Protein AF-A0AAP9KTW9-F1 (afdb_monomer_lite)

InterPro domains:
  IPR002941 DNA methylase N-4/N-6 [PF01555] (77-171)
  IPR029063 S-adenosyl-L-methionine-dependent methyltransferase superfamily [G3DSA:3.40.50.150] (35-175)
  IPR029063 S-adenosyl-L-methionine-dependent methyltransferase superfamily [SSF53335] (62-187)
  IPR041405 Type III R-M EcoP15I, C-terminal [PF18273] (252-345)

Radius of gyration: 34.05 Å; chains: 1; bounding box: 68×55×109 Å

Foldseek 3Di:
DDPPDPQQKKWWQCPADDPPQWTDIDSDDDPNTDTDGQDADPNHGDGDPDDPVVVVVQPQWTWHQDPVRDIDIDGNDPDPDDDDDPDDDDPQQDQVQQQVVLCVLLVNFSQDDGGGRLSNLLVCCVVPHDLAEEAEDQDCQQVSNLLSNLLNCLVPVGAYHYDYHDDQQADDCVGSNVVSPRGGRVVNNVSSLVSSLVVSCVVRVGPYDSDDDDDDDDDQDPVLVVVVVPDDPPDPDPDFNQQSCDDPVDGSVCSVCQVVCCVVVVRNPFDWDFDDFPDDTWTDDDQEIEAEAADDDVSRLVRVLVCQLVVVHRHAEYEYAVVRDDPVVVVSNVVSQVVRPDPDHYYYHYDD

Structure (mmCIF, N/CA/C/O backbone):
data_AF-A0AAP9KTW9-F1
#
_entry.id   AF-A0AAP9KTW9-F1
#
loop_
_atom_site.group_PDB
_atom_site.id
_atom_site.type_symbol
_atom_site.label_atom_id
_atom_site.label_alt_id
_atom_site.label_comp_id
_atom_site.label_asym_id
_atom_site.label_entity_id
_atom_site.label_seq_id
_atom_site.pdbx_PDB_ins_code
_atom_site.Cartn_x
_atom_site.Cartn_y
_atom_site.Cartn_z
_atom_site.occupancy
_atom_site.B_iso_or_equiv
_atom_site.auth_seq_id
_atom_site.auth_comp_id
_atom_site.auth_asym_id
_atom_site.auth_atom_id
_atom_site.pdbx_PDB_model_num
ATOM 1 N N . MET A 1 1 ? 22.059 -39.612 -59.909 1.00 33.72 1 MET A N 1
ATOM 2 C CA . MET A 1 1 ? 22.151 -38.199 -59.479 1.00 33.72 1 MET A CA 1
ATOM 3 C C . MET A 1 1 ? 20.747 -37.739 -59.108 1.00 33.72 1 MET A C 1
ATOM 5 O O . MET A 1 1 ? 19.970 -37.405 -59.988 1.00 33.72 1 MET A O 1
ATOM 9 N N . LEU A 1 2 ? 20.374 -37.845 -57.831 1.00 29.47 2 LEU A N 1
ATOM 10 C CA . LEU A 1 2 ? 19.074 -37.390 -57.326 1.00 29.47 2 LEU A CA 1
ATOM 11 C C . LEU A 1 2 ? 19.140 -35.870 -57.129 1.00 29.47 2 LEU A C 1
ATOM 13 O O . LEU A 1 2 ? 19.720 -35.403 -56.151 1.00 29.47 2 LEU A O 1
ATOM 17 N N . SER A 1 3 ? 18.594 -35.090 -58.066 1.00 29.50 3 SER A N 1
ATOM 18 C CA . SER A 1 3 ? 18.469 -33.636 -57.915 1.00 29.50 3 SER A CA 1
ATOM 19 C C . SER A 1 3 ? 17.294 -33.307 -56.988 1.00 29.50 3 SER A C 1
ATOM 21 O O . SER A 1 3 ? 16.210 -32.927 -57.426 1.00 29.50 3 SER A O 1
ATOM 23 N N . ILE A 1 4 ? 17.495 -33.472 -55.683 1.00 40.72 4 ILE A N 1
ATOM 24 C CA . ILE A 1 4 ? 16.588 -32.912 -54.681 1.00 40.72 4 ILE A CA 1
ATOM 25 C C . ILE A 1 4 ? 16.932 -31.433 -54.544 1.00 40.72 4 ILE A C 1
ATOM 27 O O . ILE A 1 4 ? 17.956 -31.083 -53.967 1.00 40.72 4 ILE A O 1
ATOM 31 N N . LYS A 1 5 ? 16.068 -30.578 -55.089 1.00 38.75 5 LYS A N 1
ATOM 32 C CA . LYS A 1 5 ? 15.792 -29.219 -54.606 1.00 38.75 5 LYS A CA 1
ATOM 33 C C . LYS A 1 5 ? 14.486 -28.779 -55.259 1.00 38.75 5 LYS A C 1
ATOM 35 O O . LYS A 1 5 ? 14.484 -28.059 -56.252 1.00 38.75 5 LYS A O 1
ATOM 40 N N . ILE A 1 6 ? 13.363 -29.244 -54.713 1.00 45.47 6 ILE A N 1
ATOM 41 C CA . ILE A 1 6 ? 12.086 -28.568 -54.941 1.00 45.47 6 ILE A CA 1
ATOM 42 C C . ILE A 1 6 ? 12.225 -27.230 -54.210 1.00 45.47 6 ILE A C 1
ATOM 44 O O . ILE A 1 6 ? 12.010 -27.131 -53.006 1.00 45.47 6 ILE A O 1
ATOM 48 N N . ILE A 1 7 ? 12.737 -26.221 -54.912 1.00 55.22 7 ILE A N 1
ATOM 49 C CA . ILE A 1 7 ? 12.659 -24.845 -54.444 1.00 55.22 7 ILE A CA 1
ATOM 50 C C . ILE A 1 7 ? 11.209 -24.456 -54.685 1.00 55.22 7 ILE A C 1
ATOM 52 O O . ILE A 1 7 ? 10.796 -24.224 -55.819 1.00 55.22 7 ILE A O 1
ATOM 56 N N . ASP A 1 8 ? 10.418 -24.468 -53.621 1.00 70.00 8 ASP A N 1
ATOM 57 C CA . ASP A 1 8 ? 9.041 -24.009 -53.678 1.00 70.00 8 ASP A CA 1
ATOM 58 C C . ASP A 1 8 ? 9.035 -22.504 -53.951 1.00 70.00 8 ASP A C 1
ATOM 60 O O . ASP A 1 8 ? 9.255 -21.697 -53.057 1.00 70.00 8 ASP A O 1
ATOM 64 N N . LEU A 1 9 ? 8.853 -22.120 -55.212 1.00 79.12 9 LEU A N 1
ATOM 65 C CA . LEU A 1 9 ? 8.766 -20.720 -55.610 1.00 79.12 9 LEU A CA 1
ATOM 66 C C . LEU A 1 9 ? 7.526 -20.065 -55.005 1.00 79.12 9 LEU A C 1
ATOM 68 O O . LEU A 1 9 ? 6.441 -20.650 -54.990 1.00 79.12 9 LEU A O 1
ATOM 72 N N . ILE A 1 10 ? 7.706 -18.832 -54.534 1.00 85.56 10 ILE A N 1
ATOM 73 C CA . ILE A 1 10 ? 6.609 -17.960 -54.124 1.00 85.56 10 ILE A CA 1
ATOM 74 C C . ILE A 1 10 ? 6.492 -16.863 -55.174 1.00 85.56 10 ILE A C 1
ATOM 76 O O . ILE A 1 10 ? 7.482 -16.247 -55.557 1.00 85.56 10 ILE A O 1
ATOM 80 N N . TYR A 1 11 ? 5.279 -16.622 -55.641 1.00 87.62 11 TYR A N 1
ATOM 81 C CA . TYR A 1 11 ? 4.970 -15.685 -56.709 1.00 87.62 11 TYR A CA 1
ATOM 82 C C . TYR A 1 11 ? 4.337 -14.429 -56.123 1.00 87.62 11 TYR A C 1
ATOM 84 O O . TYR A 1 11 ? 3.444 -14.517 -55.281 1.00 87.62 11 TYR A O 1
ATOM 92 N N . ILE A 1 12 ? 4.779 -13.256 -56.562 1.00 88.75 12 ILE A N 1
ATOM 93 C CA . ILE A 1 12 ? 4.281 -11.966 -56.070 1.00 88.75 12 ILE A CA 1
ATOM 94 C C . ILE A 1 12 ? 3.603 -11.226 -57.210 1.00 88.75 12 ILE A C 1
ATOM 96 O O . ILE A 1 12 ? 4.131 -11.184 -58.320 1.00 88.75 12 ILE A O 1
ATOM 100 N N . ASN A 1 13 ? 2.453 -10.611 -56.927 1.00 83.81 13 ASN A N 1
ATOM 101 C CA . ASN A 1 13 ? 1.870 -9.627 -57.831 1.00 83.81 13 ASN A CA 1
ATOM 102 C C . ASN A 1 13 ? 2.299 -8.225 -57.363 1.00 83.81 13 ASN A C 1
ATOM 104 O O . ASN A 1 13 ? 1.770 -7.751 -56.354 1.00 83.81 13 ASN A O 1
ATOM 108 N N . PRO A 1 14 ? 3.231 -7.547 -58.060 1.00 77.00 14 PRO A N 1
ATOM 109 C CA . PRO A 1 14 ? 3.723 -6.231 -57.651 1.00 77.00 14 PRO A CA 1
ATOM 110 C C . PRO A 1 14 ? 2.654 -5.130 -57.709 1.00 77.00 14 PRO A C 1
ATOM 112 O O . PRO A 1 14 ? 2.874 -4.064 -57.150 1.00 77.00 14 PRO A O 1
ATOM 115 N N . GLN A 1 15 ? 1.517 -5.379 -58.368 1.00 78.19 15 GLN A N 1
ATOM 116 C CA . GLN A 1 15 ? 0.383 -4.456 -58.463 1.00 78.19 15 GLN A CA 1
ATOM 117 C C . GLN A 1 15 ? -0.723 -4.758 -57.437 1.00 78.19 15 GLN A C 1
ATOM 119 O O . GLN A 1 15 ? -1.697 -4.018 -57.349 1.00 78.19 15 GLN A O 1
ATOM 124 N N . SER A 1 16 ? -0.604 -5.844 -56.664 1.00 79.00 16 SER A N 1
ATOM 125 C CA . SER A 1 16 ? -1.600 -6.247 -55.665 1.00 79.00 16 SER A CA 1
ATOM 126 C C . SER A 1 16 ? -1.159 -5.838 -54.262 1.00 79.00 16 SER A C 1
ATOM 128 O O . SER A 1 16 ? -0.746 -6.690 -53.465 1.00 79.00 16 SER A O 1
ATOM 130 N N . GLU A 1 17 ? -1.269 -4.549 -53.956 1.00 80.75 17 GLU A N 1
ATOM 131 C CA . GLU A 1 17 ? -1.035 -4.034 -52.606 1.00 80.75 17 GLU A CA 1
ATOM 132 C C . GLU A 1 17 ? -2.145 -4.442 -51.627 1.00 80.75 17 GLU A C 1
ATOM 134 O O . GLU A 1 17 ? -3.332 -4.499 -51.944 1.00 80.75 17 GLU A O 1
ATOM 139 N N . LEU A 1 18 ? -1.704 -4.784 -50.424 1.00 79.00 18 LEU A N 1
ATOM 140 C CA . LEU A 1 18 ? -2.466 -4.992 -49.204 1.00 79.00 18 LEU A CA 1
ATOM 141 C C . LEU A 1 18 ? -2.123 -3.840 -48.241 1.00 79.00 18 LEU A C 1
ATOM 143 O O . LEU A 1 18 ? -1.238 -3.026 -48.516 1.00 79.00 18 LEU A O 1
ATOM 147 N N . ASP A 1 19 ? -2.754 -3.816 -47.068 1.00 75.62 19 ASP A N 1
ATOM 148 C CA . ASP A 1 19 ? -2.473 -2.817 -46.031 1.00 75.62 19 ASP A CA 1
ATOM 149 C C . ASP A 1 19 ? -0.974 -2.728 -45.671 1.00 75.62 19 ASP A C 1
ATOM 151 O O . ASP A 1 19 ? -0.250 -3.731 -45.656 1.00 75.62 19 ASP A O 1
ATOM 155 N N . ASN A 1 20 ? -0.521 -1.519 -45.318 1.00 75.56 20 ASN A N 1
ATOM 156 C CA . ASN A 1 20 ? 0.838 -1.214 -44.846 1.00 75.56 20 ASN A CA 1
ATOM 157 C C . ASN A 1 20 ? 1.972 -1.532 -45.847 1.00 75.56 20 ASN A C 1
ATOM 159 O O . ASN A 1 20 ? 3.088 -1.869 -45.439 1.00 75.56 20 ASN A O 1
ATOM 163 N N . GLY A 1 21 ? 1.705 -1.427 -47.155 1.00 80.56 21 GLY A N 1
ATOM 164 C CA . GLY A 1 21 ? 2.712 -1.630 -48.209 1.00 80.56 21 GLY A CA 1
ATOM 165 C C . GLY A 1 21 ? 3.141 -3.093 -48.380 1.00 80.56 21 GLY A C 1
ATOM 166 O O . GLY A 1 21 ? 4.252 -3.378 -48.837 1.00 80.56 21 GLY A O 1
ATOM 167 N N . LEU A 1 22 ? 2.285 -4.027 -47.958 1.00 86.56 22 LEU A N 1
ATOM 168 C CA . LEU A 1 22 ? 2.461 -5.460 -48.179 1.00 86.56 22 LEU A CA 1
ATOM 169 C C . LEU A 1 22 ? 1.851 -5.865 -49.524 1.00 86.56 22 LEU A C 1
ATOM 171 O O . LEU A 1 22 ? 0.932 -5.230 -50.012 1.00 86.56 22 LEU A O 1
ATOM 175 N N . LEU A 1 23 ? 2.331 -6.950 -50.120 1.00 88.12 23 LEU A N 1
ATOM 176 C CA . LEU A 1 23 ? 1.889 -7.465 -51.413 1.00 88.12 23 LEU A CA 1
ATOM 177 C C . LEU A 1 23 ? 1.326 -8.873 -51.257 1.00 88.12 23 LEU A C 1
ATOM 179 O O . LEU A 1 23 ? 1.833 -9.687 -50.472 1.00 88.12 23 LEU A O 1
ATOM 183 N N . LYS A 1 24 ? 0.284 -9.175 -52.033 1.00 86.00 24 LYS A N 1
ATOM 184 C CA . LYS A 1 24 ? -0.291 -10.520 -52.088 1.00 86.00 24 LYS A CA 1
ATOM 185 C C . LYS A 1 24 ? 0.691 -11.495 -52.736 1.00 86.00 24 LYS A C 1
ATOM 187 O O . LYS A 1 24 ? 1.323 -11.190 -53.749 1.00 86.00 24 LYS A O 1
ATOM 192 N N . ILE A 1 25 ? 0.772 -12.684 -52.149 1.00 87.06 25 ILE A N 1
ATOM 193 C CA . ILE A 1 25 ? 1.580 -13.787 -52.659 1.00 87.06 25 ILE A CA 1
ATOM 194 C C . ILE A 1 25 ? 0.694 -14.897 -53.224 1.00 87.06 25 ILE A C 1
ATOM 196 O O . ILE A 1 25 ? -0.485 -15.006 -52.882 1.00 87.06 25 ILE A O 1
ATOM 200 N N . SER A 1 26 ? 1.284 -15.738 -54.061 1.00 84.62 26 SER A N 1
ATOM 201 C CA . SER A 1 26 ? 0.705 -16.967 -54.588 1.00 84.62 26 SER A CA 1
ATOM 202 C C . SER A 1 26 ? 1.749 -18.079 -54.539 1.00 84.62 26 SER A C 1
ATOM 204 O O . SER A 1 26 ? 2.942 -17.827 -54.697 1.00 84.62 26 SER A O 1
ATOM 206 N N . LEU A 1 27 ? 1.309 -19.317 -54.329 1.00 81.94 27 LEU A N 1
ATOM 207 C CA . LEU A 1 27 ? 2.169 -20.507 -54.406 1.00 81.94 27 LEU A CA 1
ATOM 208 C C . LEU A 1 27 ? 2.069 -21.207 -55.768 1.00 81.94 27 LEU A C 1
ATOM 210 O O . LEU A 1 27 ? 2.805 -22.155 -56.037 1.00 81.94 27 LEU A O 1
ATOM 214 N N . THR A 1 28 ? 1.170 -20.724 -56.629 1.00 83.75 28 THR A N 1
ATOM 215 C CA . THR A 1 28 ? 1.022 -21.141 -58.023 1.00 83.75 28 THR A CA 1
ATOM 216 C C . THR A 1 28 ? 1.393 -19.990 -58.961 1.00 83.75 28 THR A C 1
ATOM 218 O O . THR A 1 28 ? 1.042 -18.838 -58.670 1.00 83.75 28 THR A O 1
ATOM 221 N N . PRO A 1 29 ? 2.063 -20.273 -60.090 1.00 85.31 29 PRO A N 1
ATOM 222 C CA . PRO A 1 29 ? 2.415 -19.254 -61.072 1.00 85.31 29 PRO A CA 1
ATOM 223 C C . PRO A 1 29 ? 1.160 -18.618 -61.680 1.00 85.31 29 PRO A C 1
ATOM 225 O O . PRO A 1 29 ? 0.127 -19.270 -61.833 1.00 85.31 29 PRO A O 1
ATOM 228 N N . PHE A 1 30 ? 1.254 -17.341 -62.043 1.00 86.06 30 PHE A N 1
ATOM 229 C CA . PHE A 1 30 ? 0.207 -16.603 -62.750 1.00 86.06 30 PHE A CA 1
ATOM 230 C C . PHE A 1 30 ? 0.836 -15.547 -63.670 1.00 86.06 30 PHE A C 1
ATOM 232 O O . PHE A 1 30 ? 2.023 -15.237 -63.560 1.00 86.06 30 PHE A O 1
ATOM 239 N N . ASN A 1 31 ? 0.055 -15.005 -64.604 1.00 85.19 31 ASN A N 1
ATOM 240 C CA . ASN A 1 31 ? 0.574 -14.050 -65.581 1.00 85.19 31 ASN A CA 1
ATOM 241 C C . ASN A 1 31 ? 0.935 -12.707 -64.916 1.00 85.19 31 ASN A C 1
ATOM 243 O O . ASN A 1 31 ? 0.138 -12.158 -64.158 1.00 85.19 31 ASN A O 1
ATOM 247 N N . GLY A 1 32 ? 2.134 -12.191 -65.193 1.00 82.25 32 GLY A N 1
ATOM 248 C CA . GLY A 1 32 ? 2.675 -10.992 -64.541 1.00 82.25 32 GLY A CA 1
ATOM 249 C C . GLY A 1 32 ? 3.261 -11.229 -63.141 1.00 82.25 32 GLY A C 1
ATOM 250 O O . GLY A 1 32 ? 3.550 -10.265 -62.434 1.00 82.25 32 GLY A O 1
ATOM 251 N N . ALA A 1 33 ? 3.434 -12.489 -62.728 1.00 85.75 33 ALA A N 1
ATOM 252 C CA . ALA A 1 33 ? 4.057 -12.830 -61.456 1.00 85.75 33 ALA A CA 1
ATOM 253 C C . ALA A 1 33 ? 5.569 -12.566 -61.447 1.00 85.75 33 ALA A C 1
ATOM 255 O O . ALA A 1 33 ? 6.277 -12.892 -62.398 1.00 85.75 33 ALA A O 1
ATOM 256 N N . ILE A 1 34 ? 6.074 -12.063 -60.320 1.00 87.75 34 ILE A N 1
ATOM 257 C CA . ILE A 1 34 ? 7.506 -12.050 -60.008 1.00 87.75 34 ILE A CA 1
ATOM 258 C C . ILE A 1 34 ? 7.831 -13.292 -59.178 1.00 87.75 34 ILE A C 1
ATOM 260 O O . ILE A 1 34 ? 7.214 -13.519 -58.135 1.00 87.75 34 ILE A O 1
ATOM 264 N N . GLU A 1 35 ? 8.808 -14.076 -59.627 1.00 89.19 35 GLU A N 1
ATOM 265 C CA . GLU A 1 35 ? 9.303 -15.251 -58.909 1.00 89.19 35 GLU A CA 1
ATOM 266 C C . GLU A 1 35 ? 10.232 -14.844 -57.767 1.00 89.19 35 GLU A C 1
ATOM 268 O O . GLU A 1 35 ? 11.232 -14.149 -57.971 1.00 89.19 35 GLU A O 1
ATOM 273 N N . LEU A 1 36 ? 9.921 -15.299 -56.555 1.00 87.31 36 LEU A N 1
ATOM 274 C CA . LEU A 1 36 ? 10.745 -15.064 -55.385 1.00 87.31 36 LEU A CA 1
ATOM 275 C C . LEU A 1 36 ? 11.423 -16.351 -54.920 1.00 87.31 36 LEU A C 1
ATOM 277 O O . LEU A 1 36 ? 10.781 -17.369 -54.655 1.00 87.31 36 LEU A O 1
ATOM 281 N N . PHE A 1 37 ? 12.740 -16.249 -54.754 1.00 85.56 37 PHE A N 1
ATOM 282 C CA . PHE A 1 37 ? 13.599 -17.281 -54.187 1.00 85.56 37 PHE A CA 1
ATOM 283 C C . PHE A 1 37 ? 13.959 -16.950 -52.730 1.00 85.56 37 PHE A C 1
ATOM 285 O O . PHE A 1 37 ? 14.051 -15.767 -52.378 1.00 85.56 37 PHE A O 1
ATOM 292 N N . PRO A 1 38 ? 14.246 -17.962 -51.888 1.00 83.75 38 PRO A N 1
ATOM 293 C CA . PRO A 1 38 ? 14.856 -17.730 -50.584 1.00 83.75 38 PRO A CA 1
ATOM 294 C C . PRO A 1 38 ? 16.149 -16.914 -50.726 1.00 83.75 38 PRO A C 1
ATOM 296 O O . PRO A 1 38 ? 17.035 -17.257 -51.518 1.00 83.75 38 PRO A O 1
ATOM 299 N N . LYS A 1 39 ? 16.277 -15.820 -49.965 1.00 82.56 39 LYS A N 1
ATOM 300 C CA . LYS A 1 39 ? 17.474 -14.966 -50.018 1.00 82.56 39 LYS A CA 1
ATOM 301 C C . LYS A 1 39 ? 18.710 -15.731 -49.540 1.00 82.56 39 LYS A C 1
ATOM 303 O O . LYS A 1 39 ? 18.639 -16.536 -48.615 1.00 82.56 39 LYS A O 1
ATOM 308 N N . LYS A 1 40 ? 19.875 -15.445 -50.122 1.00 84.19 40 LYS A N 1
ATOM 309 C CA . LYS A 1 40 ? 21.146 -15.961 -49.595 1.00 84.19 40 LYS A CA 1
ATOM 310 C C . LYS A 1 40 ? 21.478 -15.277 -48.266 1.00 84.19 40 LYS A C 1
ATOM 312 O O . LYS A 1 40 ? 21.313 -14.066 -48.149 1.00 84.19 40 LYS A O 1
ATOM 317 N N . SER A 1 41 ? 21.980 -16.035 -47.295 1.00 80.31 41 SER A N 1
ATOM 318 C CA . SER A 1 41 ? 22.505 -15.512 -46.028 1.00 80.31 41 SER A CA 1
ATOM 319 C C . SER A 1 41 ? 23.998 -15.813 -45.958 1.00 80.31 41 SER A C 1
ATOM 321 O O . SER A 1 41 ? 24.387 -16.966 -46.116 1.00 80.31 41 SER A O 1
ATOM 323 N N . GLN A 1 42 ? 24.838 -14.783 -45.802 1.00 83.69 42 GLN A N 1
ATOM 324 C CA . GLN A 1 42 ? 26.308 -14.911 -45.770 1.00 83.69 42 GLN A CA 1
ATOM 325 C C . GLN A 1 42 ? 26.884 -15.746 -46.936 1.00 83.69 42 GLN A C 1
ATOM 327 O O . GLN A 1 42 ? 27.768 -16.578 -46.762 1.00 83.69 42 GLN A O 1
ATOM 332 N N . GLY A 1 43 ? 26.340 -15.561 -48.145 1.00 83.81 43 GLY A N 1
ATOM 333 C CA . GLY A 1 43 ? 26.754 -16.296 -49.349 1.00 83.81 43 GLY A CA 1
ATOM 334 C C . GLY A 1 43 ? 26.146 -17.698 -49.503 1.00 83.81 43 GLY A C 1
ATOM 335 O O . GLY A 1 43 ? 26.227 -18.278 -50.586 1.00 83.81 43 GLY A O 1
ATOM 336 N N . ILE A 1 44 ? 25.464 -18.218 -48.480 1.00 83.06 44 ILE A N 1
ATOM 337 C CA . ILE A 1 44 ? 24.849 -19.548 -48.475 1.00 83.06 44 ILE A CA 1
ATOM 338 C C . ILE A 1 44 ? 23.399 -19.457 -48.964 1.00 83.06 44 ILE A C 1
ATOM 340 O O . ILE A 1 44 ? 22.640 -18.575 -48.560 1.00 83.06 44 ILE A O 1
ATOM 344 N N . SER A 1 45 ? 23.001 -20.377 -49.848 1.00 82.94 45 SER A N 1
ATOM 345 C CA . SER A 1 45 ? 21.606 -20.483 -50.301 1.00 82.94 45 SER A CA 1
ATOM 346 C C . SER A 1 45 ? 20.728 -21.014 -49.173 1.00 82.94 45 SER A C 1
ATOM 348 O O . SER A 1 45 ? 21.031 -22.064 -48.610 1.00 82.94 45 SER A O 1
ATOM 350 N N . THR A 1 46 ? 19.649 -20.304 -48.857 1.00 82.75 46 THR A N 1
ATOM 351 C CA . THR A 1 46 ? 18.697 -20.711 -47.817 1.00 82.75 46 THR A CA 1
ATOM 352 C C . THR A 1 46 ? 17.505 -21.452 -48.426 1.00 82.75 46 THR A C 1
ATOM 354 O O . THR A 1 46 ? 17.385 -21.580 -49.647 1.00 82.75 46 THR A O 1
ATOM 357 N N . VAL A 1 47 ? 16.629 -21.967 -47.566 1.00 84.31 47 VAL A N 1
ATOM 358 C CA . VAL A 1 47 ? 15.323 -22.525 -47.935 1.00 84.31 47 VAL A CA 1
ATOM 359 C C . VAL A 1 47 ? 14.227 -21.770 -47.190 1.00 84.31 47 VAL A C 1
ATOM 361 O O . VAL A 1 47 ? 14.501 -21.099 -46.190 1.00 84.31 47 VAL A O 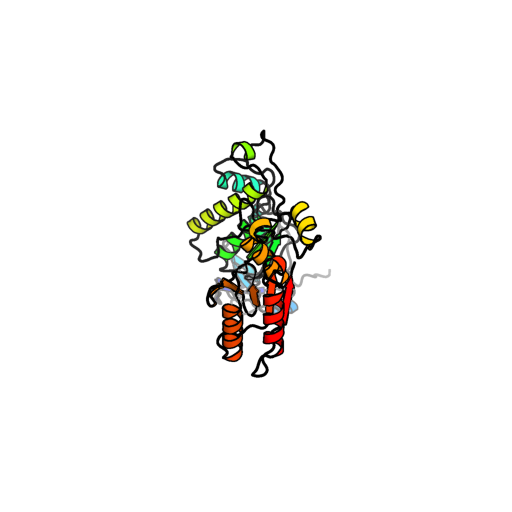1
ATOM 364 N N . TRP A 1 48 ? 12.985 -21.873 -47.657 1.00 84.12 48 TRP A N 1
ATOM 365 C CA . TRP A 1 48 ? 11.848 -21.336 -46.914 1.00 84.12 4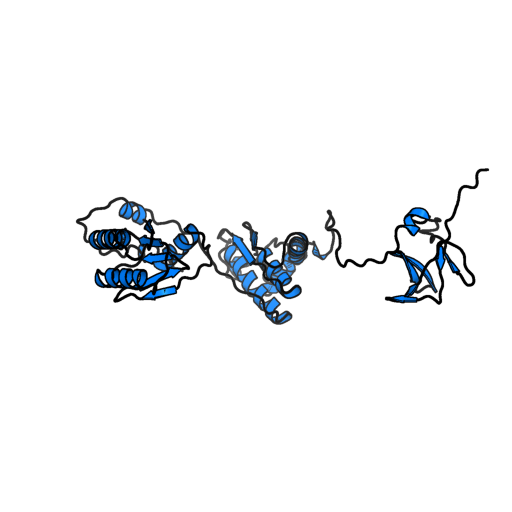8 TRP A CA 1
ATOM 366 C C . TRP A 1 48 ? 11.697 -22.039 -45.565 1.00 84.12 48 TRP A C 1
ATOM 368 O O . TRP A 1 48 ? 11.912 -23.243 -45.445 1.00 84.12 48 TRP A O 1
ATOM 378 N N . ARG A 1 49 ? 11.295 -21.280 -44.539 1.00 77.94 49 ARG A N 1
ATOM 379 C CA . ARG A 1 49 ? 11.037 -21.819 -43.194 1.00 77.94 49 ARG A CA 1
ATOM 380 C C . ARG A 1 49 ? 9.869 -22.811 -43.187 1.00 77.94 49 ARG A C 1
ATOM 382 O O . ARG A 1 49 ? 9.845 -23.711 -42.353 1.00 77.94 49 ARG A O 1
ATOM 389 N N . TRP A 1 50 ? 8.906 -22.627 -44.090 1.00 79.88 50 TRP A N 1
ATOM 390 C CA . TRP A 1 50 ? 7.726 -23.470 -44.269 1.00 79.88 50 TRP A CA 1
ATOM 391 C C . TRP A 1 50 ? 7.679 -24.001 -45.706 1.00 79.88 50 TRP A C 1
ATOM 393 O O . TRP A 1 50 ? 8.003 -23.272 -46.640 1.00 79.88 50 TRP A O 1
ATOM 403 N N . GLY A 1 51 ? 7.267 -25.260 -45.878 1.00 80.50 51 GLY A N 1
ATOM 404 C CA . GLY A 1 51 ? 6.931 -25.815 -47.196 1.00 80.50 51 GLY A CA 1
ATOM 405 C C . GLY A 1 51 ? 5.579 -25.303 -47.707 1.00 80.50 51 GLY A C 1
ATOM 406 O O . GLY A 1 51 ? 4.848 -24.634 -46.968 1.00 80.50 51 GLY A O 1
ATOM 407 N N . LYS A 1 52 ? 5.226 -25.624 -48.960 1.00 77.19 52 LYS A N 1
ATOM 408 C CA . LYS A 1 52 ? 3.965 -25.184 -49.595 1.00 77.19 52 LYS A CA 1
ATOM 409 C C . LYS A 1 52 ? 2.710 -25.483 -48.777 1.00 77.19 52 LYS A C 1
ATOM 411 O O . LYS A 1 52 ? 1.919 -24.572 -48.573 1.00 77.19 52 LYS A O 1
ATOM 416 N N . GLU A 1 53 ? 2.549 -26.706 -48.274 1.00 78.00 53 GLU A N 1
ATOM 417 C CA . GLU A 1 53 ? 1.361 -27.118 -47.502 1.00 78.00 53 GLU A CA 1
ATOM 418 C C . GLU A 1 53 ? 1.157 -26.233 -46.266 1.00 78.00 53 GLU A C 1
ATOM 420 O O . GLU A 1 53 ? 0.134 -25.567 -46.129 1.00 78.00 53 GLU A O 1
ATOM 425 N N . LYS A 1 54 ? 2.198 -26.094 -45.437 1.00 78.06 54 LYS A N 1
ATOM 426 C CA . LYS A 1 54 ? 2.163 -25.220 -44.258 1.00 78.06 54 LYS A CA 1
ATOM 427 C C . LYS A 1 54 ? 1.975 -23.744 -44.625 1.00 78.06 54 LYS A C 1
ATOM 429 O O . LYS A 1 54 ? 1.390 -22.988 -43.855 1.00 78.06 54 LYS A O 1
ATOM 434 N N . SER A 1 55 ? 2.451 -23.319 -45.793 1.00 78.69 55 SER A N 1
ATOM 435 C CA . SER A 1 55 ? 2.265 -21.949 -46.285 1.00 78.69 55 SER A CA 1
ATOM 436 C C . SER A 1 55 ? 0.827 -21.687 -46.757 1.00 78.69 55 SER A C 1
ATOM 438 O O . SER A 1 55 ? 0.351 -20.566 -46.608 1.00 78.69 55 SER A O 1
ATOM 440 N N . LEU A 1 56 ? 0.122 -22.702 -47.277 1.00 73.50 56 LEU A N 1
ATOM 441 C CA . LEU A 1 56 ? -1.306 -22.632 -47.628 1.00 73.50 56 LEU A CA 1
ATOM 442 C C . LEU A 1 56 ? -2.194 -22.528 -46.387 1.00 73.50 56 LEU A C 1
ATOM 444 O O . LEU A 1 56 ? -3.144 -21.750 -46.376 1.00 73.50 56 LEU A O 1
ATOM 448 N N . GLU A 1 57 ? -1.869 -23.285 -45.339 1.00 76.31 57 GLU A N 1
ATOM 449 C CA . GLU A 1 57 ? -2.604 -23.255 -44.068 1.00 76.31 57 GLU A CA 1
ATOM 450 C C . GLU A 1 57 ? -2.437 -21.916 -43.330 1.00 76.31 57 GLU A C 1
ATOM 452 O O . GLU A 1 57 ? -3.335 -21.466 -42.619 1.00 76.31 57 GLU A O 1
ATOM 457 N N . ASN A 1 58 ? -1.296 -21.243 -43.512 1.00 70.38 58 ASN A N 1
ATOM 458 C CA . ASN A 1 58 ? -0.968 -19.999 -42.821 1.00 70.38 58 ASN A CA 1
ATOM 459 C C . ASN A 1 58 ? -1.222 -18.770 -43.705 1.00 70.38 58 ASN A C 1
ATOM 461 O O . ASN A 1 58 ? -0.299 -18.185 -44.265 1.00 70.38 58 ASN A O 1
ATOM 465 N N . ILE A 1 59 ? -2.471 -18.294 -43.745 1.00 66.25 59 ILE A N 1
ATOM 466 C CA . ILE A 1 59 ? -2.910 -17.134 -44.556 1.00 66.25 59 ILE A CA 1
ATOM 467 C C . ILE A 1 59 ? -2.272 -15.777 -44.171 1.00 66.25 59 ILE A C 1
ATOM 469 O O . ILE A 1 59 ? -2.548 -14.743 -44.781 1.00 66.25 59 ILE A O 1
ATOM 473 N N . ASN A 1 60 ? -1.418 -15.751 -43.146 1.00 78.38 60 ASN A N 1
ATOM 474 C CA . ASN A 1 60 ? -0.823 -14.531 -42.602 1.00 78.38 60 ASN A CA 1
ATOM 475 C C . ASN A 1 60 ? 0.538 -14.172 -43.207 1.00 78.38 60 ASN A C 1
ATOM 477 O O . ASN A 1 60 ? 1.177 -13.253 -42.714 1.00 78.38 60 ASN A O 1
ATOM 481 N N . ILE A 1 61 ? 0.992 -14.831 -44.270 1.00 84.50 61 ILE A N 1
ATOM 482 C CA . ILE A 1 61 ? 2.222 -14.444 -44.975 1.00 84.50 61 ILE A CA 1
ATOM 483 C C . ILE A 1 61 ? 1.937 -13.468 -46.123 1.00 84.50 61 ILE A C 1
ATOM 485 O O . ILE A 1 61 ? 0.908 -13.541 -46.793 1.00 84.50 61 ILE A O 1
ATOM 489 N N . ALA A 1 62 ? 2.848 -12.526 -46.346 1.00 87.38 62 ALA A N 1
ATOM 490 C CA . ALA A 1 62 ? 2.795 -11.577 -47.456 1.00 87.38 62 ALA A CA 1
ATOM 491 C C . ALA A 1 62 ? 4.202 -11.211 -47.929 1.00 87.38 62 ALA A C 1
ATOM 493 O O . ALA A 1 62 ? 5.188 -11.492 -47.251 1.00 87.38 62 ALA A O 1
ATOM 494 N N . ALA A 1 63 ? 4.304 -10.568 -49.087 1.00 88.88 63 ALA A N 1
ATOM 495 C CA . ALA A 1 63 ? 5.561 -10.013 -49.561 1.00 88.88 63 ALA A CA 1
ATOM 496 C C . ALA A 1 63 ? 5.691 -8.542 -49.148 1.00 88.88 63 ALA A C 1
ATOM 498 O O . ALA A 1 63 ? 4.708 -7.814 -49.100 1.00 88.88 63 ALA A O 1
ATOM 499 N N . LYS A 1 64 ? 6.908 -8.087 -48.867 1.00 88.50 64 LYS A N 1
ATOM 500 C CA . LYS A 1 64 ? 7.234 -6.684 -48.606 1.00 88.50 64 LYS A CA 1
ATOM 501 C C . LYS A 1 64 ? 8.339 -6.243 -49.556 1.00 88.50 64 LYS A C 1
ATOM 503 O O . LYS A 1 64 ? 9.330 -6.959 -49.719 1.00 88.50 64 LYS A O 1
ATOM 508 N N . LYS A 1 65 ? 8.174 -5.069 -50.169 1.00 88.81 65 LYS A N 1
ATOM 509 C CA . LYS A 1 65 ? 9.219 -4.442 -50.983 1.00 88.81 65 LYS A CA 1
ATOM 510 C C . LYS A 1 65 ? 10.321 -3.893 -50.075 1.00 88.81 65 LYS A C 1
ATOM 512 O O . LYS A 1 65 ? 10.046 -3.253 -49.061 1.00 88.81 65 LYS A O 1
ATOM 517 N N . MET A 1 66 ? 11.567 -4.179 -50.420 1.00 84.19 66 MET A N 1
ATOM 518 C CA . MET A 1 66 ? 12.752 -3.747 -49.690 1.00 84.19 66 MET A CA 1
ATOM 519 C C . MET A 1 66 ? 13.347 -2.474 -50.296 1.00 84.19 66 MET A C 1
ATOM 521 O O . MET A 1 66 ? 13.059 -2.110 -51.435 1.00 84.19 66 MET A O 1
ATOM 525 N N . ILE A 1 67 ? 14.202 -1.805 -49.519 1.00 83.62 67 ILE A N 1
ATOM 526 C CA . ILE A 1 67 ? 14.901 -0.576 -49.930 1.00 83.62 67 ILE A CA 1
ATOM 527 C C . ILE A 1 67 ? 15.833 -0.845 -51.123 1.00 83.62 67 ILE A C 1
ATOM 529 O O . ILE A 1 67 ? 15.973 0.003 -51.996 1.00 83.62 67 ILE A O 1
ATOM 533 N N . ASP A 1 68 ? 16.411 -2.048 -51.197 1.00 83.31 68 ASP A N 1
ATOM 534 C CA . ASP A 1 68 ? 17.269 -2.508 -52.300 1.00 83.31 68 ASP A CA 1
ATOM 535 C C . ASP A 1 68 ? 16.496 -2.797 -53.606 1.00 83.31 68 ASP A C 1
ATOM 537 O O . ASP A 1 68 ? 17.084 -3.244 -54.588 1.00 83.31 68 ASP A O 1
ATOM 541 N N . GLY A 1 69 ? 15.177 -2.566 -53.626 1.00 82.62 69 GLY A N 1
ATOM 542 C CA . GLY A 1 69 ? 14.296 -2.849 -54.758 1.00 82.62 69 GLY A CA 1
ATOM 543 C C . GLY A 1 69 ? 13.835 -4.306 -54.853 1.00 82.62 69 GLY A C 1
ATOM 544 O O . GLY A 1 69 ? 12.958 -4.602 -55.663 1.00 82.62 69 GLY A O 1
ATOM 545 N N . GLY A 1 70 ? 14.372 -5.205 -54.022 1.00 85.88 70 GLY A N 1
ATOM 546 C CA . GLY A 1 70 ? 13.960 -6.604 -53.949 1.00 85.88 70 GLY A CA 1
ATOM 547 C C . GLY A 1 70 ? 12.695 -6.823 -53.115 1.00 85.88 70 GLY A C 1
ATOM 548 O O . GLY A 1 70 ? 12.105 -5.895 -52.564 1.00 85.88 70 GLY A O 1
ATOM 549 N N . TYR A 1 71 ? 12.297 -8.088 -52.978 1.00 88.31 71 TYR A N 1
ATOM 550 C CA . TYR A 1 71 ? 11.148 -8.494 -52.166 1.00 88.31 71 TYR A CA 1
ATOM 551 C C . TYR A 1 71 ? 11.560 -9.490 -51.076 1.00 88.31 71 TYR A C 1
ATOM 553 O O . TYR A 1 71 ? 12.544 -10.220 -51.212 1.00 88.31 71 TYR A O 1
ATOM 561 N N . MET A 1 72 ? 10.802 -9.517 -49.982 1.00 86.75 72 MET A N 1
ATOM 562 C CA . MET A 1 72 ? 10.965 -10.468 -48.881 1.00 86.75 72 MET A CA 1
ATOM 563 C C . MET A 1 72 ? 9.600 -10.972 -48.421 1.00 86.75 72 MET A C 1
ATOM 565 O O . MET A 1 72 ? 8.656 -10.192 -48.341 1.00 86.75 72 MET A O 1
ATOM 569 N N . ILE A 1 73 ? 9.506 -12.259 -48.086 1.00 86.69 73 ILE A N 1
ATOM 570 C CA . ILE A 1 73 ? 8.316 -12.811 -47.431 1.00 86.69 73 ILE A CA 1
ATOM 571 C C . ILE A 1 73 ? 8.369 -12.501 -45.941 1.00 86.69 73 ILE A C 1
ATOM 573 O O . ILE A 1 73 ? 9.380 -12.750 -45.285 1.00 86.69 73 ILE A O 1
ATOM 577 N N . VAL A 1 74 ? 7.269 -11.974 -45.418 1.00 84.38 74 VAL A N 1
ATOM 578 C CA . VAL A 1 74 ? 7.081 -11.622 -44.013 1.00 84.38 74 VAL A CA 1
ATOM 579 C C . VAL A 1 74 ? 5.802 -12.254 -43.478 1.00 84.38 74 VAL A C 1
ATOM 581 O O . VAL A 1 74 ? 4.837 -12.469 -44.212 1.00 84.38 74 VAL A O 1
ATOM 584 N N . GLU A 1 75 ? 5.790 -12.531 -42.181 1.00 82.12 75 GLU A N 1
ATOM 585 C CA . GLU A 1 75 ? 4.589 -12.908 -41.443 1.00 82.12 75 GLU A CA 1
ATOM 586 C C . GLU A 1 75 ? 3.897 -11.641 -40.918 1.00 82.12 75 GLU A C 1
ATOM 588 O O . GLU A 1 75 ? 4.536 -10.746 -40.360 1.00 82.12 75 GLU A O 1
ATOM 593 N N . LYS A 1 76 ? 2.581 -11.545 -41.113 1.00 77.62 76 LYS A N 1
ATOM 594 C CA . LYS A 1 76 ? 1.732 -10.483 -40.576 1.00 77.62 76 LYS A CA 1
ATOM 595 C C . LYS A 1 76 ? 1.512 -10.731 -39.088 1.00 77.62 76 LYS A C 1
ATOM 597 O O . LYS A 1 76 ? 0.591 -11.448 -38.696 1.00 77.62 76 LYS A O 1
ATOM 602 N N . TYR A 1 77 ? 2.329 -10.099 -38.257 1.00 67.25 77 TYR A N 1
ATOM 603 C CA . TYR A 1 77 ? 2.083 -10.038 -36.822 1.00 67.25 77 TYR A CA 1
ATOM 604 C C . TYR A 1 77 ? 0.929 -9.067 -36.552 1.00 67.25 77 TYR A C 1
ATOM 606 O O . TYR A 1 77 ? 1.030 -7.880 -36.842 1.00 67.25 77 TYR A O 1
ATOM 614 N N . ARG A 1 78 ? -0.193 -9.588 -36.039 1.00 65.25 78 ARG A N 1
ATOM 615 C CA . ARG A 1 78 ? -1.349 -8.777 -35.606 1.00 65.25 78 ARG A CA 1
ATOM 616 C C . ARG A 1 78 ? -1.381 -8.519 -34.101 1.00 65.25 78 ARG A C 1
ATOM 618 O O . ARG A 1 78 ? -2.187 -7.719 -33.645 1.00 65.25 78 ARG A O 1
ATOM 625 N N . LYS A 1 79 ? -0.542 -9.215 -33.333 1.00 65.44 79 LYS A N 1
ATOM 626 C CA . LYS A 1 79 ? -0.429 -9.029 -31.887 1.00 65.44 79 LYS A CA 1
ATOM 627 C C . LYS A 1 79 ? 0.737 -8.092 -31.595 1.00 65.44 79 LYS A C 1
ATOM 629 O O . LYS A 1 79 ? 1.836 -8.337 -32.082 1.00 65.44 79 LYS A O 1
ATOM 634 N N . ASN A 1 80 ? 0.493 -7.081 -30.766 1.00 68.31 80 ASN A N 1
ATOM 635 C CA . ASN A 1 80 ? 1.536 -6.228 -30.181 1.00 68.31 80 ASN A CA 1
ATOM 636 C C . ASN A 1 80 ? 2.185 -6.869 -28.939 1.00 68.31 80 ASN A C 1
ATOM 638 O O . ASN A 1 80 ? 2.969 -6.235 -28.243 1.00 68.31 80 ASN A O 1
ATOM 642 N N . GLU A 1 81 ? 1.856 -8.128 -28.654 1.00 74.19 81 GLU A N 1
ATOM 643 C CA . GLU A 1 81 ? 2.408 -8.899 -27.548 1.00 74.19 81 GLU A CA 1
ATOM 644 C C . GLU A 1 81 ? 3.716 -9.562 -27.974 1.00 74.19 81 GLU A C 1
ATOM 646 O O . GLU A 1 81 ? 3.837 -10.102 -29.078 1.00 74.19 81 GLU A O 1
ATOM 651 N N . THR A 1 82 ? 4.690 -9.576 -27.070 1.00 79.12 82 THR A N 1
ATOM 652 C CA . THR A 1 82 ? 5.929 -10.329 -27.253 1.00 79.12 82 THR A CA 1
ATOM 653 C C . THR A 1 82 ? 6.074 -11.340 -26.129 1.00 79.12 82 THR A C 1
ATOM 655 O O . THR A 1 82 ? 5.710 -11.079 -24.986 1.00 79.12 82 THR A O 1
ATOM 658 N N . MET A 1 83 ? 6.585 -12.527 -26.456 1.00 84.75 83 MET A N 1
ATOM 659 C CA . MET A 1 83 ? 6.886 -13.526 -25.438 1.00 84.75 83 MET A CA 1
ATOM 660 C C . MET A 1 83 ? 8.035 -13.021 -24.562 1.00 84.75 83 MET A C 1
ATOM 662 O O . MET A 1 83 ? 9.097 -12.652 -25.078 1.00 84.75 83 MET A O 1
ATOM 666 N N . ALA A 1 84 ? 7.834 -13.044 -23.245 1.00 88.88 84 ALA A N 1
ATOM 667 C CA . ALA A 1 84 ? 8.880 -12.726 -22.288 1.00 88.88 84 ALA A CA 1
ATOM 668 C C . ALA A 1 84 ? 10.071 -13.679 -22.475 1.00 88.88 84 ALA A C 1
ATOM 670 O O . ALA A 1 84 ? 9.927 -14.903 -22.456 1.00 88.88 84 ALA A O 1
ATOM 671 N N . ARG A 1 85 ? 11.264 -13.116 -22.681 1.00 88.94 85 ARG A N 1
ATOM 672 C CA . ARG A 1 85 ? 12.498 -13.903 -22.797 1.00 88.94 85 ARG A CA 1
ATOM 673 C C . ARG A 1 85 ? 12.949 -14.372 -21.418 1.00 88.94 85 ARG A C 1
ATOM 675 O O . ARG A 1 85 ? 12.826 -13.626 -20.455 1.00 88.94 85 ARG A O 1
ATOM 682 N N . SER A 1 86 ? 13.555 -15.555 -21.344 1.00 92.06 86 SER A N 1
ATOM 683 C CA . SER A 1 86 ? 14.125 -16.088 -20.095 1.00 92.06 86 SER A CA 1
ATOM 684 C C . SER A 1 86 ? 15.464 -15.449 -19.702 1.00 92.06 86 SER A C 1
ATOM 686 O O . SER A 1 86 ? 15.856 -15.530 -18.546 1.00 92.06 86 SER A O 1
ATOM 688 N N . VAL A 1 87 ? 16.177 -14.832 -20.652 1.00 91.62 87 VAL A N 1
ATOM 689 C CA . VAL A 1 87 ? 17.459 -14.146 -20.415 1.00 91.62 87 VAL A CA 1
ATOM 690 C C . VAL A 1 87 ? 17.300 -12.669 -20.736 1.00 91.62 87 VAL A C 1
ATOM 692 O O . VAL A 1 87 ? 16.884 -12.309 -21.841 1.00 91.62 87 VAL A O 1
ATOM 695 N N . TRP A 1 88 ? 17.633 -11.828 -19.762 1.00 89.31 88 TRP A N 1
ATOM 696 C CA . TRP A 1 88 ? 17.553 -10.373 -19.840 1.00 89.31 88 TRP A CA 1
ATOM 697 C C . TRP A 1 88 ? 18.966 -9.803 -19.851 1.00 89.31 88 TRP A C 1
ATOM 699 O O . TRP A 1 88 ? 19.699 -9.893 -18.871 1.00 89.31 88 TRP A O 1
ATOM 709 N N . ASN A 1 89 ? 19.377 -9.298 -21.007 1.00 88.31 89 ASN A N 1
ATOM 710 C CA . ASN A 1 89 ? 20.702 -8.733 -21.247 1.00 88.31 89 ASN A CA 1
ATOM 711 C C . ASN A 1 89 ? 20.613 -7.374 -21.958 1.00 88.31 89 ASN A C 1
ATOM 713 O O . ASN A 1 89 ? 21.567 -6.945 -22.611 1.00 88.31 89 ASN A O 1
ATOM 717 N N . GLY A 1 90 ? 19.448 -6.727 -21.874 1.00 85.62 90 GLY A N 1
ATOM 718 C CA . GLY A 1 90 ? 19.227 -5.402 -22.424 1.00 85.62 90 GLY A CA 1
ATOM 719 C C . GLY A 1 90 ? 19.932 -4.330 -21.598 1.00 85.62 90 GLY A C 1
ATOM 720 O O . GLY A 1 90 ? 20.301 -4.531 -20.440 1.00 85.62 90 GLY A O 1
ATOM 721 N N . LYS A 1 91 ? 20.109 -3.144 -22.185 1.00 83.62 91 LYS A N 1
ATOM 722 C CA . LYS A 1 91 ? 20.717 -2.003 -21.475 1.00 83.62 91 LYS A CA 1
ATOM 723 C C . LYS A 1 91 ? 19.825 -1.514 -20.331 1.00 83.62 91 LYS A C 1
ATOM 725 O O . LYS A 1 91 ? 20.311 -0.916 -19.380 1.00 83.62 91 LYS A O 1
ATOM 730 N N . GLU A 1 92 ? 18.517 -1.686 -20.461 1.00 79.00 92 GLU A N 1
ATOM 731 C CA . GLU A 1 92 ? 17.460 -1.435 -19.477 1.00 79.00 92 GLU A CA 1
ATOM 732 C C . GLU A 1 92 ? 17.555 -2.326 -18.231 1.00 79.00 92 GLU A C 1
ATOM 734 O O . GLU A 1 92 ? 17.212 -1.884 -17.134 1.00 79.00 92 GLU A O 1
ATOM 739 N N . ASP A 1 93 ? 18.119 -3.526 -18.371 1.00 80.75 93 ASP A N 1
ATOM 740 C CA . ASP A 1 93 ? 18.234 -4.497 -17.283 1.00 80.75 93 ASP A CA 1
ATOM 741 C C . ASP A 1 93 ? 19.493 -4.253 -16.406 1.00 80.75 93 ASP A C 1
ATOM 743 O O . ASP A 1 93 ? 19.686 -4.916 -15.390 1.00 80.75 93 ASP A O 1
ATOM 747 N N . ASN A 1 94 ? 20.359 -3.288 -16.762 1.00 84.38 94 ASN A N 1
ATOM 748 C CA . ASN A 1 94 ? 21.615 -3.009 -16.051 1.00 84.38 94 ASN A CA 1
ATOM 749 C C . ASN A 1 94 ? 21.391 -2.286 -14.704 1.00 84.38 94 ASN A C 1
ATOM 751 O O . ASN A 1 94 ? 20.807 -1.201 -14.656 1.00 84.38 94 ASN A O 1
ATOM 755 N N . SER A 1 95 ? 21.953 -2.838 -13.624 1.00 80.12 95 SER A N 1
ATOM 756 C CA . SER A 1 95 ? 21.930 -2.280 -12.263 1.00 80.12 95 SER A CA 1
ATOM 757 C C . SER A 1 95 ? 22.508 -0.865 -12.144 1.00 80.12 95 SER A C 1
ATOM 759 O O . SER A 1 95 ? 22.015 -0.082 -11.336 1.00 80.12 95 SER A O 1
ATOM 761 N N . GLU A 1 96 ? 23.503 -0.496 -12.958 1.00 87.44 96 GLU A N 1
ATOM 762 C CA . GLU A 1 96 ? 24.130 0.838 -12.915 1.00 87.44 96 GLU A CA 1
ATOM 763 C C . GLU A 1 96 ? 23.116 1.968 -13.160 1.00 87.44 96 GLU A C 1
ATOM 765 O O . GLU A 1 96 ? 23.191 3.033 -12.542 1.00 87.44 96 GLU A O 1
ATOM 770 N N . LYS A 1 97 ? 22.097 1.712 -13.994 1.00 86.88 97 LYS A N 1
ATOM 771 C CA . LYS A 1 97 ? 21.003 2.663 -14.230 1.00 86.88 97 LYS A CA 1
ATOM 772 C C . LYS A 1 97 ? 20.213 2.968 -12.964 1.00 86.88 97 LYS A C 1
ATOM 774 O O . LYS A 1 97 ? 19.783 4.104 -12.787 1.00 86.88 97 LYS A O 1
ATOM 779 N N . GLY A 1 98 ? 20.038 1.980 -12.086 1.00 89.62 98 GLY A N 1
ATOM 780 C CA . GLY A 1 98 ? 19.403 2.187 -10.789 1.00 89.62 98 GLY A CA 1
ATOM 781 C C . GLY A 1 98 ? 20.181 3.209 -9.964 1.00 89.62 98 GLY A C 1
ATOM 782 O O . GLY A 1 98 ? 19.595 4.154 -9.440 1.00 89.62 98 GLY A O 1
ATOM 783 N N . THR A 1 99 ? 21.506 3.050 -9.877 1.00 92.81 99 THR A N 1
ATOM 784 C CA . THR A 1 99 ? 22.373 3.949 -9.101 1.00 92.81 99 THR A CA 1
ATOM 785 C C . THR A 1 99 ? 22.346 5.368 -9.658 1.00 92.81 99 THR A C 1
ATOM 787 O O . THR A 1 99 ? 22.227 6.318 -8.886 1.00 92.81 99 THR A O 1
ATOM 790 N N . LEU A 1 100 ? 22.411 5.526 -10.983 1.00 93.38 100 LEU A N 1
ATOM 791 C CA . LEU A 1 100 ? 22.337 6.838 -11.632 1.00 93.38 100 LEU A CA 1
ATOM 792 C C . LEU A 1 100 ? 20.987 7.519 -11.395 1.00 93.38 100 LEU A C 1
ATOM 794 O O . LEU A 1 100 ? 20.966 8.688 -11.025 1.00 93.38 100 LEU A O 1
ATOM 798 N N . LEU A 1 101 ? 19.881 6.783 -11.537 1.00 94.25 101 LEU A N 1
ATOM 799 C CA . LEU A 1 101 ? 18.534 7.306 -11.309 1.00 94.25 101 LEU A CA 1
ATOM 800 C C . LEU A 1 101 ? 18.338 7.756 -9.860 1.00 94.25 101 LEU A C 1
ATOM 802 O O . LEU A 1 101 ? 17.803 8.834 -9.621 1.00 94.25 101 LEU A O 1
ATOM 806 N N . VAL A 1 102 ? 18.782 6.963 -8.880 1.00 95.62 102 VAL A N 1
ATOM 807 C CA . VAL A 1 102 ? 18.705 7.374 -7.469 1.00 95.62 102 VAL A CA 1
ATOM 808 C C . VAL A 1 102 ? 19.583 8.597 -7.233 1.00 95.62 102 VAL A C 1
ATOM 810 O O . VAL A 1 102 ? 19.130 9.566 -6.640 1.00 95.62 102 VAL A O 1
ATOM 813 N N . LYS A 1 103 ? 20.811 8.614 -7.752 1.00 95.62 103 LYS A N 1
ATOM 814 C CA . LYS A 1 103 ? 21.687 9.778 -7.617 1.00 95.62 103 LYS A CA 1
ATOM 815 C C . LYS A 1 103 ? 21.052 11.043 -8.208 1.00 95.62 103 LYS A C 1
ATOM 817 O O . LYS A 1 103 ? 21.154 12.101 -7.600 1.00 95.62 103 LYS A O 1
ATOM 822 N N . GLU A 1 104 ? 20.395 10.939 -9.359 1.00 96.12 104 GLU A N 1
ATOM 823 C CA . GLU A 1 104 ? 19.680 12.046 -9.999 1.00 96.12 104 GLU A CA 1
ATOM 824 C C . GLU A 1 104 ? 18.525 12.560 -9.129 1.00 96.12 104 GLU A C 1
ATOM 826 O O . GLU A 1 104 ? 18.462 13.756 -8.859 1.00 96.12 104 GLU A O 1
ATOM 831 N N . LEU A 1 105 ? 17.662 11.663 -8.633 1.00 96.88 105 LEU A N 1
ATOM 832 C CA . LEU A 1 105 ? 16.533 12.032 -7.769 1.00 96.88 105 LEU A CA 1
ATOM 833 C C . LEU A 1 105 ? 16.992 12.769 -6.506 1.00 96.88 105 LEU A C 1
ATOM 835 O O . LEU A 1 105 ? 16.351 13.723 -6.082 1.00 96.88 105 LEU A O 1
ATOM 839 N N . PHE A 1 106 ? 18.123 12.359 -5.931 1.00 97.06 106 PHE A N 1
ATOM 840 C CA . PHE A 1 106 ? 18.674 12.934 -4.704 1.00 97.06 106 PHE A CA 1
ATOM 841 C C . PHE A 1 106 ? 19.716 14.035 -4.976 1.00 97.06 106 PHE A C 1
ATOM 843 O O . PHE A 1 106 ? 20.664 14.204 -4.205 1.00 97.06 106 PHE A O 1
ATOM 850 N N . ASN A 1 107 ? 19.557 14.796 -6.066 1.00 94.56 107 ASN A N 1
ATOM 851 C CA . ASN A 1 107 ? 20.381 15.966 -6.406 1.00 94.56 107 ASN A CA 1
ATOM 852 C C . ASN A 1 107 ? 21.896 15.685 -6.425 1.00 94.56 107 ASN A C 1
ATOM 854 O O . ASN A 1 107 ? 22.708 16.493 -5.979 1.00 94.56 107 ASN A O 1
ATOM 858 N N . GLY A 1 108 ? 22.295 14.514 -6.916 1.00 94.00 108 GLY A N 1
ATOM 859 C CA . GLY A 1 108 ? 23.693 14.098 -6.997 1.00 94.00 108 GLY A CA 1
ATOM 860 C C . GLY A 1 108 ? 24.197 13.285 -5.801 1.00 94.00 108 GLY A C 1
ATOM 861 O O . GLY A 1 108 ? 25.307 12.749 -5.876 1.00 94.00 108 GLY A O 1
ATOM 862 N N . ASN A 1 109 ? 23.416 13.136 -4.727 1.00 93.75 109 ASN A N 1
ATOM 863 C CA . ASN A 1 109 ? 23.834 12.388 -3.542 1.00 93.75 109 ASN A CA 1
ATOM 864 C C . ASN A 1 109 ? 23.685 10.876 -3.747 1.00 93.75 109 ASN A C 1
ATOM 866 O O . ASN A 1 109 ? 22.621 10.371 -4.105 1.00 93.75 109 ASN A O 1
ATOM 870 N N . LYS A 1 110 ? 24.754 10.121 -3.471 1.00 94.19 110 LYS A N 1
ATOM 871 C CA . LYS A 1 110 ? 24.724 8.652 -3.493 1.00 94.19 110 LYS A CA 1
ATOM 872 C C . LYS A 1 110 ? 24.181 8.120 -2.161 1.00 94.19 110 LYS A C 1
ATOM 874 O O . LYS A 1 110 ? 24.939 7.627 -1.334 1.00 94.19 110 LYS A O 1
ATOM 879 N N . VAL A 1 111 ? 22.872 8.258 -1.953 1.00 96.31 111 VAL A N 1
ATOM 880 C CA . VAL A 1 111 ? 22.198 7.851 -0.704 1.00 96.31 111 VAL A CA 1
ATOM 881 C C . VAL A 1 111 ? 21.970 6.340 -0.596 1.00 96.31 111 VAL A C 1
ATOM 883 O O . VAL A 1 111 ? 21.700 5.836 0.483 1.00 96.31 111 VAL A O 1
ATOM 886 N N . PHE A 1 112 ? 22.089 5.594 -1.695 1.00 95.31 112 PHE A N 1
ATOM 887 C CA . PHE A 1 112 ? 21.882 4.147 -1.709 1.00 95.31 112 PHE A CA 1
ATOM 888 C C . PHE A 1 112 ? 22.872 3.477 -2.666 1.00 95.31 112 PHE A C 1
ATOM 890 O O . PHE A 1 112 ? 23.110 3.981 -3.766 1.00 95.31 112 PHE A O 1
ATOM 897 N N . ASP A 1 113 ? 23.450 2.342 -2.269 1.00 91.00 113 ASP A N 1
ATOM 898 C CA . ASP A 1 113 ? 24.542 1.723 -3.028 1.00 91.00 113 ASP A CA 1
ATOM 899 C C . ASP A 1 113 ? 24.066 0.884 -4.215 1.00 91.00 113 ASP A C 1
ATOM 901 O O . ASP A 1 113 ? 24.554 1.068 -5.333 1.00 91.00 113 ASP A O 1
ATOM 905 N N . PHE A 1 114 ? 23.093 -0.006 -3.992 1.00 92.19 114 PHE A N 1
ATOM 906 C CA . PHE A 1 114 ? 22.681 -1.016 -4.975 1.00 92.19 114 PHE A CA 1
ATOM 907 C C . PHE A 1 114 ? 21.167 -1.009 -5.242 1.00 92.19 114 PHE A C 1
ATOM 909 O O . PHE A 1 114 ? 20.490 -2.026 -5.042 1.00 92.19 114 PHE A O 1
ATOM 916 N N . PRO A 1 115 ? 20.590 0.130 -5.666 1.00 94.75 115 PRO A N 1
ATOM 917 C CA . PRO A 1 115 ? 19.184 0.161 -6.043 1.00 94.75 115 PRO A CA 1
ATOM 918 C C . PRO A 1 115 ? 18.967 -0.700 -7.295 1.00 94.75 115 PRO A C 1
ATOM 920 O O . PRO A 1 115 ? 19.800 -0.738 -8.202 1.00 94.75 115 PRO A O 1
ATOM 923 N N . LYS A 1 116 ? 17.833 -1.402 -7.361 1.00 94.62 116 LYS A N 1
ATOM 924 C CA . LYS A 1 116 ? 17.466 -2.158 -8.564 1.00 94.62 116 LYS A CA 1
ATOM 925 C C . LYS A 1 116 ? 17.141 -1.189 -9.710 1.00 94.62 116 LYS A C 1
ATOM 927 O O . LYS A 1 116 ? 16.714 -0.056 -9.474 1.00 94.62 116 LYS A O 1
ATOM 932 N N . SER A 1 117 ? 17.337 -1.634 -10.953 1.00 92.88 117 SER A N 1
ATOM 933 C CA . SER A 1 117 ? 16.928 -0.863 -12.135 1.00 92.88 117 SER A CA 1
ATOM 934 C C . SER A 1 117 ? 15.407 -0.697 -12.146 1.00 92.88 117 SER A C 1
ATOM 936 O O . SER A 1 117 ? 14.674 -1.680 -12.047 1.00 92.88 117 SER A O 1
ATOM 938 N N . ASN A 1 118 ? 14.933 0.541 -12.296 1.00 94.38 118 ASN A N 1
ATOM 939 C CA . ASN A 1 118 ? 13.503 0.825 -12.393 1.00 94.38 118 ASN A CA 1
ATOM 940 C C . ASN A 1 118 ? 12.869 0.158 -13.621 1.00 94.38 118 ASN A C 1
ATOM 942 O O . ASN A 1 118 ? 11.774 -0.385 -13.529 1.00 94.38 118 ASN A O 1
ATOM 946 N N . ASP A 1 119 ? 13.566 0.167 -14.759 1.00 93.19 119 ASP A N 1
ATOM 947 C CA . ASP A 1 119 ? 13.039 -0.398 -16.004 1.00 93.19 119 ASP A CA 1
ATOM 948 C C . ASP A 1 119 ? 12.939 -1.928 -15.924 1.00 93.19 119 ASP A C 1
ATOM 950 O O . ASP A 1 119 ? 11.968 -2.506 -16.405 1.00 93.19 119 ASP A O 1
ATOM 954 N N . MET A 1 120 ? 13.887 -2.580 -15.239 1.00 93.31 120 MET A N 1
ATOM 955 C CA . MET A 1 120 ? 13.834 -4.023 -14.987 1.00 93.31 120 MET A CA 1
ATOM 956 C C . MET A 1 120 ? 12.621 -4.400 -14.126 1.00 93.31 120 MET A C 1
ATOM 958 O O . MET A 1 120 ? 11.913 -5.353 -14.440 1.00 93.31 120 MET A O 1
ATOM 962 N N . ILE A 1 121 ? 12.363 -3.648 -13.050 1.00 96.12 121 ILE A N 1
ATOM 963 C CA . ILE A 1 121 ? 11.204 -3.893 -12.183 1.00 96.12 121 ILE A CA 1
ATOM 964 C C . ILE A 1 121 ? 9.891 -3.587 -12.921 1.00 96.12 121 ILE A C 1
ATOM 966 O O . ILE A 1 121 ? 8.955 -4.378 -12.847 1.00 96.12 121 ILE A O 1
ATOM 970 N N . LYS A 1 122 ? 9.836 -2.511 -13.717 1.00 95.44 122 LYS A N 1
ATOM 971 C CA . LYS A 1 122 ? 8.671 -2.199 -14.561 1.00 95.44 122 LYS A CA 1
ATOM 972 C C . LYS A 1 122 ? 8.349 -3.344 -15.527 1.00 95.44 122 LYS A C 1
ATOM 974 O O . LYS A 1 122 ? 7.204 -3.773 -15.606 1.00 95.44 122 LYS A O 1
ATOM 979 N N . LYS A 1 123 ? 9.368 -3.895 -16.189 1.00 93.75 123 LYS A N 1
ATOM 980 C CA . LYS A 1 123 ? 9.245 -5.044 -17.098 1.00 93.75 123 LYS A CA 1
ATOM 981 C C . LYS A 1 123 ? 8.711 -6.298 -16.400 1.00 93.75 123 LYS A C 1
ATOM 983 O O . LYS A 1 123 ? 7.919 -7.024 -16.988 1.00 93.75 123 LYS A O 1
ATOM 988 N N . ILE A 1 124 ? 9.086 -6.547 -15.139 1.00 95.44 124 ILE A N 1
ATOM 989 C CA . ILE A 1 124 ? 8.480 -7.625 -14.333 1.00 95.44 124 ILE A CA 1
ATOM 990 C C . ILE A 1 124 ? 6.967 -7.406 -14.202 1.00 95.44 124 ILE A C 1
ATOM 992 O O . ILE A 1 124 ? 6.201 -8.351 -14.379 1.00 95.44 124 ILE A O 1
ATOM 996 N N . PHE A 1 125 ? 6.524 -6.175 -13.942 1.00 96.62 125 PHE A N 1
ATOM 997 C CA . PHE A 1 125 ? 5.101 -5.858 -13.795 1.00 96.62 125 PHE A CA 1
ATOM 998 C C . PHE A 1 125 ? 4.337 -5.904 -15.119 1.00 96.62 125 PHE A C 1
ATOM 1000 O O . PHE A 1 125 ? 3.212 -6.395 -15.137 1.00 96.62 125 PHE A O 1
ATOM 1007 N N . GLU A 1 126 ? 4.944 -5.486 -16.230 1.00 93.88 126 GLU A N 1
ATOM 1008 C CA . GLU A 1 126 ? 4.371 -5.654 -17.575 1.00 93.88 126 GLU A CA 1
ATOM 1009 C C . GLU A 1 126 ? 4.118 -7.135 -17.910 1.00 93.88 126 GLU A C 1
ATOM 1011 O O . GLU A 1 126 ? 3.155 -7.461 -18.599 1.00 93.88 126 GLU A O 1
ATOM 1016 N N . ILE A 1 127 ? 4.966 -8.041 -17.409 1.00 94.06 127 ILE A N 1
ATOM 1017 C CA . ILE A 1 127 ? 4.840 -9.488 -17.631 1.00 94.06 127 ILE A CA 1
ATOM 1018 C C . ILE A 1 127 ? 3.852 -10.133 -16.649 1.00 94.06 127 ILE A C 1
ATOM 1020 O O . ILE A 1 127 ? 3.120 -11.046 -17.027 1.00 94.06 127 ILE A O 1
ATOM 1024 N N . GLY A 1 128 ? 3.889 -9.723 -15.379 1.00 94.12 128 GLY A N 1
ATOM 1025 C CA . GLY A 1 128 ? 3.313 -10.482 -14.267 1.00 94.12 128 GLY A CA 1
ATOM 1026 C C . GLY A 1 128 ? 2.183 -9.802 -13.499 1.00 94.12 128 GLY A C 1
ATOM 1027 O O . GLY A 1 128 ? 1.767 -10.358 -12.488 1.00 94.12 128 GLY A O 1
ATOM 1028 N N . SER A 1 129 ? 1.707 -8.626 -13.920 1.00 96.62 129 SER A N 1
ATOM 1029 C CA . SER A 1 129 ? 0.630 -7.906 -13.223 1.00 96.62 129 SER A CA 1
ATOM 1030 C C . SER A 1 129 ? -0.457 -7.393 -14.163 1.00 96.62 129 SER A C 1
ATOM 1032 O O . SER A 1 129 ? -0.198 -7.011 -15.305 1.00 96.62 129 SER A O 1
ATOM 1034 N N . CYS A 1 130 ? -1.677 -7.317 -13.645 1.00 96.69 130 CYS A N 1
ATOM 1035 C CA . CYS A 1 130 ? -2.806 -6.644 -14.266 1.00 96.69 130 CYS A CA 1
ATOM 1036 C C . CYS A 1 130 ? -2.924 -5.190 -13.772 1.00 96.69 130 CYS A C 1
ATOM 1038 O O . CYS A 1 130 ? -2.424 -4.858 -12.695 1.00 96.69 130 CYS A O 1
ATOM 1040 N N . PRO A 1 131 ? -3.640 -4.312 -14.503 1.00 95.62 131 PRO A N 1
ATOM 1041 C CA . PRO A 1 131 ? -3.762 -2.897 -14.155 1.00 95.62 131 PRO A CA 1
ATOM 1042 C C . PRO A 1 131 ? -4.331 -2.572 -12.770 1.00 95.62 131 PRO A C 1
ATOM 1044 O O . PRO A 1 131 ? -4.199 -1.434 -12.358 1.00 95.62 131 PRO A O 1
ATOM 1047 N N . ASN A 1 132 ? -4.958 -3.503 -12.047 1.00 96.88 132 ASN A N 1
ATOM 1048 C CA . ASN A 1 132 ? -5.567 -3.242 -10.732 1.00 96.88 132 ASN A CA 1
ATOM 1049 C C . ASN A 1 132 ? -4.978 -4.108 -9.605 1.00 96.88 132 ASN A C 1
ATOM 1051 O O . ASN A 1 132 ? -5.565 -4.190 -8.525 1.00 96.88 132 ASN A O 1
ATOM 1055 N N . ASP A 1 133 ? -3.849 -4.773 -9.853 1.00 97.75 133 ASP A N 1
ATOM 1056 C CA . ASP A 1 133 ? -3.245 -5.676 -8.875 1.00 97.75 133 ASP A CA 1
ATOM 1057 C C . ASP A 1 133 ? -2.576 -4.921 -7.719 1.00 97.75 133 ASP A C 1
ATOM 1059 O O . ASP A 1 133 ? -2.214 -3.744 -7.818 1.00 97.75 133 ASP A O 1
ATOM 1063 N N . ILE A 1 134 ? -2.381 -5.636 -6.611 1.00 96.81 134 ILE A N 1
ATOM 1064 C CA . ILE A 1 134 ? -1.597 -5.177 -5.465 1.00 96.81 134 ILE A CA 1
ATOM 1065 C C . ILE A 1 134 ? -0.223 -5.842 -5.533 1.00 96.81 134 ILE A C 1
ATOM 1067 O O . ILE A 1 134 ? -0.114 -7.066 -5.503 1.00 96.81 134 ILE A O 1
ATOM 1071 N N . ILE A 1 135 ? 0.826 -5.029 -5.593 1.00 98.19 135 ILE A N 1
ATOM 1072 C CA . ILE A 1 135 ? 2.217 -5.475 -5.623 1.00 98.19 135 ILE A CA 1
ATOM 1073 C C . ILE A 1 135 ? 2.799 -5.422 -4.209 1.00 98.19 135 ILE A C 1
ATOM 1075 O O . ILE A 1 135 ? 2.837 -4.360 -3.592 1.00 98.19 135 ILE A O 1
ATOM 1079 N N . LEU A 1 136 ? 3.279 -6.553 -3.697 1.00 97.75 136 LEU A N 1
ATOM 1080 C CA . LEU A 1 136 ? 3.939 -6.637 -2.393 1.00 97.75 136 LEU A CA 1
ATOM 1081 C C . LEU A 1 136 ? 5.452 -6.785 -2.568 1.00 97.75 136 LEU A C 1
ATOM 1083 O O . LEU A 1 136 ? 5.915 -7.694 -3.254 1.00 97.75 136 LEU A O 1
ATOM 1087 N N . ASP A 1 137 ? 6.213 -5.936 -1.884 1.00 98.25 137 ASP A N 1
ATOM 1088 C CA . ASP A 1 137 ? 7.664 -6.053 -1.760 1.00 98.25 137 ASP A CA 1
ATOM 1089 C C . ASP A 1 137 ? 8.075 -5.809 -0.304 1.00 98.25 137 ASP A C 1
ATOM 1091 O O . ASP A 1 137 ? 8.111 -4.680 0.188 1.00 98.25 137 ASP A O 1
ATOM 1095 N N . PHE A 1 138 ? 8.360 -6.902 0.402 1.00 97.69 138 PHE A N 1
ATOM 1096 C CA . PHE A 1 138 ? 8.724 -6.881 1.817 1.00 97.69 138 PHE A CA 1
ATOM 1097 C C . PHE A 1 138 ? 10.237 -6.740 2.071 1.00 97.69 138 PHE A C 1
ATOM 1099 O O . PHE A 1 138 ? 10.682 -6.841 3.211 1.00 97.69 138 PHE A O 1
ATOM 1106 N N . PHE A 1 139 ? 11.018 -6.471 1.018 1.00 97.38 139 PHE A N 1
ATOM 1107 C CA . PHE A 1 139 ? 12.435 -6.103 1.072 1.00 97.38 139 PHE A CA 1
ATOM 1108 C C . PHE A 1 139 ? 12.679 -4.866 0.204 1.00 97.38 139 PHE A C 1
ATOM 1110 O O . PHE A 1 139 ? 13.555 -4.833 -0.668 1.00 97.38 139 PHE A O 1
ATOM 1117 N N . SER A 1 140 ? 11.865 -3.838 0.438 1.00 97.19 140 SER A N 1
ATOM 1118 C CA . SER A 1 140 ? 11.721 -2.732 -0.507 1.00 97.19 140 SER A CA 1
ATOM 1119 C C . SER A 1 140 ? 12.988 -1.895 -0.700 1.00 97.19 140 SER A C 1
ATOM 1121 O O . SER A 1 140 ? 13.185 -1.320 -1.779 1.00 97.19 140 SER A O 1
ATOM 1123 N N . GLY A 1 141 ? 13.873 -1.835 0.302 1.00 96.75 141 GLY A N 1
ATOM 1124 C CA . GLY A 1 141 ? 15.150 -1.132 0.254 1.00 96.75 141 GLY A CA 1
ATOM 1125 C C . GLY A 1 141 ? 14.972 0.314 -0.200 1.00 96.75 141 GLY A C 1
ATOM 1126 O O . GLY A 1 141 ? 14.341 1.130 0.458 1.00 96.75 141 GLY A O 1
ATOM 1127 N N . SER A 1 142 ? 15.476 0.626 -1.393 1.00 96.50 142 SER A N 1
ATOM 1128 C CA . SER A 1 142 ? 15.340 1.953 -2.009 1.00 96.50 142 SER A CA 1
ATOM 1129 C C . SER A 1 142 ? 13.968 2.224 -2.647 1.00 96.50 142 SER A C 1
ATOM 1131 O O . SER A 1 142 ? 13.867 3.119 -3.478 1.00 96.50 142 SER A O 1
ATOM 1133 N N . ALA A 1 143 ? 12.930 1.439 -2.355 1.00 98.19 143 ALA A N 1
ATOM 1134 C CA . ALA A 1 143 ? 11.573 1.590 -2.892 1.00 98.19 143 ALA A CA 1
ATOM 1135 C C . ALA A 1 143 ? 11.486 1.613 -4.436 1.00 98.19 143 ALA A C 1
ATOM 1137 O O . ALA A 1 143 ? 10.710 2.362 -5.035 1.00 98.19 143 ALA A O 1
ATOM 1138 N N . THR A 1 144 ? 12.279 0.769 -5.112 1.00 97.81 144 THR A N 1
ATOM 1139 C CA . THR A 1 144 ? 12.250 0.678 -6.590 1.00 97.81 144 THR A CA 1
ATOM 1140 C C . THR A 1 144 ? 10.889 0.201 -7.102 1.00 97.81 144 THR A C 1
ATOM 1142 O O . THR A 1 144 ? 10.417 0.696 -8.122 1.00 97.81 144 THR A O 1
ATOM 1145 N N . THR A 1 145 ? 10.242 -0.699 -6.361 1.00 98.50 145 THR A N 1
ATOM 1146 C CA . THR A 1 145 ? 8.910 -1.238 -6.660 1.00 98.50 145 THR A CA 1
ATOM 1147 C C . THR A 1 145 ? 7.846 -0.146 -6.774 1.00 98.50 145 THR A C 1
ATOM 1149 O O . THR A 1 145 ? 7.167 -0.077 -7.795 1.00 98.50 145 THR A O 1
ATOM 1152 N N . ALA A 1 146 ? 7.752 0.768 -5.803 1.00 98.38 146 ALA A N 1
ATOM 1153 C CA . ALA A 1 146 ? 6.786 1.870 -5.856 1.00 98.38 146 ALA A CA 1
ATOM 1154 C C . ALA A 1 146 ? 7.039 2.819 -7.039 1.00 98.38 146 ALA A C 1
ATOM 1156 O O . ALA A 1 146 ? 6.098 3.194 -7.736 1.00 98.38 146 ALA A O 1
ATOM 1157 N N . HIS A 1 147 ? 8.305 3.162 -7.315 1.00 98.19 147 HIS A N 1
ATOM 1158 C CA . HIS A 1 147 ? 8.656 3.977 -8.484 1.00 98.19 147 HIS A CA 1
ATOM 1159 C C . HIS A 1 147 ? 8.175 3.302 -9.780 1.00 98.19 147 HIS A C 1
ATOM 1161 O O . HIS A 1 147 ? 7.496 3.931 -10.592 1.00 98.19 147 HIS A O 1
ATOM 1167 N N . ALA A 1 148 ? 8.475 2.015 -9.959 1.00 98.00 148 ALA A N 1
ATOM 1168 C CA . ALA A 1 148 ? 8.097 1.277 -11.157 1.00 98.00 148 ALA A CA 1
ATOM 1169 C C . ALA A 1 148 ? 6.573 1.143 -11.314 1.00 98.00 148 ALA A C 1
ATOM 1171 O O . ALA A 1 148 ? 6.078 1.293 -12.429 1.00 98.00 148 ALA A O 1
ATOM 1172 N N . VAL A 1 149 ? 5.831 0.934 -10.218 1.00 98.50 149 VAL A N 1
ATOM 1173 C CA . VAL A 1 149 ? 4.357 0.914 -10.229 1.00 98.50 149 VAL A CA 1
ATOM 1174 C C . VAL A 1 149 ? 3.787 2.259 -10.680 1.00 98.50 149 VAL A C 1
ATOM 1176 O O . VAL A 1 149 ? 2.973 2.284 -11.600 1.00 98.50 149 VAL A O 1
ATOM 1179 N N . MET A 1 150 ? 4.238 3.377 -10.097 1.00 98.44 150 MET A N 1
ATOM 1180 C CA . MET A 1 150 ? 3.761 4.710 -10.492 1.00 98.44 150 MET A CA 1
ATOM 1181 C C . MET A 1 150 ? 4.070 5.012 -11.958 1.00 98.44 150 MET A C 1
ATOM 1183 O O . MET A 1 150 ? 3.214 5.525 -12.675 1.00 98.44 150 MET A O 1
ATOM 1187 N N . LYS A 1 151 ? 5.275 4.657 -12.424 1.00 97.62 151 LYS A N 1
ATOM 1188 C CA . LYS A 1 151 ? 5.664 4.840 -13.826 1.00 97.62 151 LYS A CA 1
ATOM 1189 C C . LYS A 1 151 ? 4.766 4.028 -14.756 1.00 97.62 151 LYS A C 1
ATOM 1191 O O . LYS A 1 151 ? 4.289 4.568 -15.745 1.00 97.62 151 LYS A O 1
ATOM 1196 N N . LEU A 1 152 ? 4.511 2.760 -14.431 1.00 97.81 152 LEU A N 1
ATOM 1197 C CA . LEU A 1 152 ? 3.670 1.900 -15.261 1.00 97.81 152 LEU A CA 1
ATOM 1198 C C . LEU A 1 152 ? 2.221 2.396 -15.303 1.00 97.81 152 LEU A C 1
ATOM 1200 O O . LEU A 1 152 ? 1.677 2.535 -16.390 1.00 97.81 152 LEU A O 1
ATOM 1204 N N . ASN A 1 153 ? 1.639 2.755 -14.153 1.00 98.31 153 ASN A N 1
ATOM 1205 C CA . ASN A 1 153 ? 0.290 3.326 -14.090 1.00 98.31 153 ASN A CA 1
ATOM 1206 C C . ASN A 1 153 ? 0.172 4.630 -14.901 1.00 98.31 153 ASN A C 1
ATOM 1208 O O . ASN A 1 153 ? -0.848 4.858 -15.547 1.00 98.31 153 ASN A O 1
ATOM 1212 N N . ALA A 1 154 ? 1.201 5.487 -14.891 1.00 97.94 154 ALA A N 1
ATOM 1213 C CA . ALA A 1 154 ? 1.213 6.711 -15.694 1.00 97.94 154 ALA A CA 1
ATOM 1214 C C . ALA A 1 154 ? 1.276 6.428 -17.207 1.00 97.94 154 ALA A C 1
ATOM 1216 O O . ALA A 1 154 ? 0.715 7.187 -17.995 1.00 97.94 154 ALA A O 1
ATOM 1217 N N . GLU A 1 155 ? 1.955 5.351 -17.613 1.00 96.25 155 GLU A N 1
ATOM 1218 C CA . GLU A 1 155 ? 2.105 4.949 -19.015 1.00 96.25 155 GLU A CA 1
ATOM 1219 C C . GLU A 1 155 ? 0.855 4.241 -19.567 1.00 96.25 155 GLU A C 1
ATOM 1221 O O . GLU A 1 155 ? 0.462 4.506 -20.704 1.00 96.25 155 GLU A O 1
ATOM 1226 N N . ASP A 1 156 ? 0.239 3.342 -18.791 1.00 95.69 156 ASP A N 1
ATOM 1227 C CA . ASP A 1 156 ? -0.860 2.480 -19.252 1.00 95.69 156 ASP A CA 1
ATOM 1228 C C . ASP A 1 156 ? -2.249 2.857 -18.709 1.00 95.69 156 ASP A C 1
ATOM 1230 O O . ASP A 1 156 ? -3.246 2.233 -19.079 1.00 95.69 156 ASP A O 1
ATOM 1234 N N . GLY A 1 157 ? -2.338 3.890 -17.865 1.00 96.00 157 GLY A N 1
ATOM 1235 C CA . GLY A 1 157 ? -3.585 4.305 -17.219 1.00 96.00 157 GLY A CA 1
ATOM 1236 C C . GLY A 1 157 ? -4.089 3.312 -16.168 1.00 96.00 157 GLY A C 1
ATOM 1237 O O . GLY A 1 157 ? -5.269 3.340 -15.814 1.00 96.00 157 GLY A O 1
ATOM 1238 N N . GLY A 1 158 ? -3.227 2.408 -15.698 1.00 96.56 158 GLY A N 1
ATOM 1239 C CA . GLY A 1 158 ? -3.532 1.454 -14.647 1.00 96.56 158 GLY A CA 1
ATOM 1240 C C . GLY A 1 158 ? -3.688 2.092 -13.266 1.00 96.56 158 GLY A C 1
ATOM 1241 O O . GLY A 1 158 ? -3.386 3.258 -13.025 1.00 96.56 158 GLY A O 1
ATOM 1242 N N . ASN A 1 159 ? -4.152 1.275 -12.331 1.00 97.50 159 ASN A N 1
ATOM 1243 C CA . ASN A 1 159 ? -4.386 1.599 -10.930 1.00 97.50 159 ASN A CA 1
ATOM 1244 C C . ASN A 1 159 ? -3.792 0.513 -10.012 1.00 97.50 159 ASN A C 1
ATOM 1246 O O . ASN A 1 159 ? -4.411 0.072 -9.038 1.00 97.50 159 ASN A O 1
ATOM 1250 N N . ARG A 1 160 ? -2.587 0.038 -10.354 1.00 98.06 160 ARG A N 1
ATOM 1251 C CA . ARG A 1 160 ? -1.842 -0.914 -9.526 1.00 98.06 160 ARG A CA 1
ATOM 1252 C C . ARG A 1 160 ? -1.492 -0.249 -8.205 1.00 98.06 160 ARG A C 1
ATOM 1254 O O . ARG A 1 160 ? -1.045 0.898 -8.192 1.00 98.06 160 ARG A O 1
ATOM 1261 N N . LYS A 1 161 ? -1.646 -0.982 -7.110 1.00 97.31 161 LYS A N 1
ATOM 1262 C CA . LYS A 1 161 ? -1.282 -0.531 -5.762 1.00 97.31 161 LYS A CA 1
ATOM 1263 C C . LYS A 1 161 ? -0.002 -1.219 -5.323 1.00 97.31 161 LYS A C 1
ATOM 1265 O O . LYS A 1 161 ? 0.353 -2.268 -5.855 1.00 97.31 161 LYS A O 1
ATOM 1270 N N . TYR A 1 162 ? 0.676 -0.663 -4.328 1.00 97.56 162 TYR A N 1
ATOM 1271 C CA . TYR A 1 162 ? 1.842 -1.304 -3.733 1.00 97.56 162 TYR A CA 1
ATOM 1272 C C . TYR A 1 162 ? 1.764 -1.341 -2.209 1.00 97.56 162 TYR A C 1
ATOM 1274 O O . TYR A 1 162 ? 1.206 -0.447 -1.576 1.00 97.56 162 TYR A O 1
ATOM 1282 N N . ILE A 1 163 ? 2.366 -2.378 -1.634 1.00 97.75 163 ILE A N 1
ATOM 1283 C CA . ILE A 1 163 ? 2.652 -2.509 -0.208 1.00 97.75 163 ILE A CA 1
ATOM 1284 C C . ILE A 1 163 ? 4.148 -2.769 -0.094 1.00 97.75 163 ILE A C 1
ATOM 1286 O O . ILE A 1 163 ? 4.662 -3.736 -0.657 1.00 97.75 163 ILE A O 1
ATOM 1290 N N . LEU A 1 164 ? 4.843 -1.883 0.613 1.00 98.31 164 LEU A N 1
ATOM 1291 C CA . LEU A 1 164 ? 6.274 -1.993 0.856 1.00 98.31 164 LEU A CA 1
ATOM 1292 C C . LEU A 1 164 ? 6.523 -2.217 2.342 1.00 98.31 164 LEU A C 1
ATOM 1294 O O . LEU A 1 164 ? 5.942 -1.516 3.168 1.00 98.31 164 LEU A O 1
ATOM 1298 N N . VAL A 1 165 ? 7.410 -3.155 2.666 1.00 98.12 165 VAL A N 1
ATOM 1299 C CA . VAL A 1 165 ? 7.939 -3.321 4.026 1.00 98.12 165 VAL A CA 1
ATOM 1300 C C . VAL A 1 165 ? 9.434 -3.029 3.994 1.00 98.12 165 VAL A C 1
ATOM 1302 O O . VAL A 1 165 ? 10.145 -3.430 3.066 1.00 98.12 165 VAL A O 1
ATOM 1305 N N . GLN A 1 166 ? 9.896 -2.271 4.983 1.00 97.88 166 GLN A N 1
ATOM 1306 C CA . GLN A 1 166 ? 11.301 -1.952 5.183 1.00 97.88 166 GLN A CA 1
ATOM 1307 C C . GLN A 1 166 ? 11.572 -1.837 6.676 1.00 97.88 166 GLN A C 1
ATOM 1309 O O . GLN A 1 166 ? 10.859 -1.122 7.376 1.00 97.88 166 GLN A O 1
ATOM 1314 N N . LEU A 1 167 ? 12.614 -2.521 7.145 1.00 96.81 167 LEU A N 1
ATOM 1315 C CA . LEU A 1 167 ? 13.117 -2.316 8.498 1.00 96.81 167 LEU A CA 1
ATOM 1316 C C . LEU A 1 167 ? 13.771 -0.928 8.597 1.00 96.81 167 LEU A C 1
ATOM 1318 O O . LEU A 1 167 ? 14.500 -0.554 7.665 1.00 96.81 167 LEU A O 1
ATOM 1322 N N . PRO A 1 168 ? 13.570 -0.193 9.704 1.00 94.81 168 PRO A N 1
ATOM 1323 C CA . PRO A 1 168 ? 14.226 1.087 9.953 1.00 94.81 168 PRO A CA 1
ATOM 1324 C C . PRO A 1 168 ? 15.689 0.873 10.383 1.00 94.81 168 PRO A C 1
ATOM 1326 O O . PRO A 1 168 ? 16.094 1.243 11.476 1.00 94.81 168 PRO A O 1
ATOM 1329 N N . GLU A 1 169 ? 16.487 0.220 9.534 1.00 96.50 169 GLU A N 1
ATOM 1330 C CA . GLU A 1 169 ? 17.909 -0.031 9.792 1.00 96.50 169 GLU A CA 1
ATOM 1331 C C . GLU A 1 169 ? 18.674 1.295 9.836 1.00 96.50 169 GLU A C 1
ATOM 1333 O O . GLU A 1 169 ? 18.582 2.093 8.896 1.00 96.50 169 GLU A O 1
ATOM 1338 N N . GLU A 1 170 ? 19.414 1.520 10.923 1.00 97.56 170 GLU A N 1
ATOM 1339 C CA . GLU A 1 170 ? 20.204 2.731 11.138 1.00 97.56 170 GLU A CA 1
ATOM 1340 C C . GLU A 1 170 ? 21.349 2.859 10.130 1.00 97.56 170 GLU A C 1
ATOM 1342 O O . GLU A 1 170 ? 22.026 1.899 9.756 1.00 97.56 170 GLU A O 1
ATOM 1347 N N . ILE A 1 171 ? 21.594 4.092 9.705 1.00 96.81 171 ILE A N 1
ATOM 1348 C CA . ILE A 1 171 ? 22.654 4.440 8.772 1.00 96.81 171 ILE A CA 1
ATOM 1349 C C . ILE A 1 171 ? 23.837 4.989 9.563 1.00 96.81 171 ILE A C 1
ATOM 1351 O O . ILE A 1 171 ? 23.717 5.968 10.292 1.00 96.81 171 ILE A O 1
ATOM 1355 N N . GLU A 1 172 ? 25.014 4.405 9.350 1.00 96.25 172 GLU A N 1
ATOM 1356 C CA . GLU A 1 172 ? 26.264 4.911 9.923 1.00 96.25 172 GLU A CA 1
ATOM 1357 C C . GLU A 1 172 ? 26.528 6.380 9.546 1.00 96.25 172 GLU A C 1
ATOM 1359 O O . GLU A 1 172 ? 26.475 6.748 8.368 1.00 96.25 172 GLU A O 1
ATOM 1364 N N . GLU A 1 173 ? 26.952 7.192 10.519 1.00 96.25 173 GLU A N 1
ATOM 1365 C CA . GLU A 1 173 ? 27.184 8.638 10.343 1.00 96.25 173 GLU A CA 1
ATOM 1366 C C . GLU A 1 173 ? 28.196 8.991 9.239 1.00 96.25 173 GLU A C 1
ATOM 1368 O O . GLU A 1 173 ? 28.174 10.067 8.632 1.00 96.25 173 GLU A O 1
ATOM 1373 N N . SER A 1 174 ? 29.109 8.061 8.951 1.00 96.06 174 SER A N 1
ATOM 1374 C CA . SER A 1 174 ? 30.138 8.219 7.927 1.00 96.06 174 SER A CA 1
ATOM 1375 C C . SER A 1 174 ? 29.565 8.214 6.500 1.00 96.06 174 SER A C 1
ATOM 1377 O O . SER A 1 174 ? 30.171 8.816 5.595 1.00 96.06 174 SER A O 1
ATOM 1379 N N . LYS A 1 175 ? 28.403 7.573 6.292 1.00 95.81 175 LYS A N 1
ATOM 1380 C CA . LYS A 1 175 ? 27.811 7.327 4.973 1.00 95.81 175 LYS A CA 1
ATOM 1381 C C . LYS A 1 175 ? 27.225 8.607 4.360 1.00 95.81 175 LYS A C 1
ATOM 1383 O O . LYS A 1 175 ? 26.709 9.469 5.071 1.00 95.81 175 LYS A O 1
ATOM 1388 N N . PRO A 1 176 ? 27.250 8.744 3.018 1.00 94.56 176 PRO A N 1
ATOM 1389 C CA . PRO A 1 176 ? 26.674 9.906 2.339 1.00 94.56 176 PRO A CA 1
ATOM 1390 C C . PRO A 1 176 ? 25.188 10.129 2.645 1.00 94.56 176 PRO A C 1
ATOM 1392 O O . PRO A 1 176 ? 24.754 11.273 2.696 1.00 94.56 176 PRO A O 1
ATOM 1395 N N . ALA A 1 177 ? 24.422 9.057 2.862 1.00 95.81 177 ALA A N 1
ATOM 1396 C CA . ALA A 1 177 ? 23.005 9.145 3.203 1.00 95.81 177 ALA A CA 1
ATOM 1397 C C . ALA A 1 177 ? 22.762 9.855 4.543 1.00 95.81 177 ALA A C 1
ATOM 1399 O O . ALA A 1 177 ? 21.930 10.756 4.602 1.00 95.81 177 ALA A O 1
ATOM 1400 N N . PHE A 1 178 ? 23.554 9.537 5.571 1.00 96.50 178 PHE A N 1
ATOM 1401 C CA . PHE A 1 178 ? 23.462 10.207 6.867 1.00 96.50 178 PHE A CA 1
ATOM 1402 C C . PHE A 1 178 ? 23.801 11.692 6.761 1.00 96.50 178 PHE A C 1
ATOM 1404 O O . PHE A 1 178 ? 23.071 12.550 7.248 1.00 96.50 178 PHE A O 1
ATOM 1411 N N . LYS A 1 179 ? 24.863 12.021 6.017 1.00 95.62 179 LYS A N 1
ATOM 1412 C CA . LYS A 1 179 ? 25.253 13.414 5.732 1.00 95.62 179 LYS A CA 1
ATOM 1413 C C . LYS A 1 179 ? 24.203 14.182 4.925 1.00 95.62 179 LYS A C 1
ATOM 1415 O O . LYS A 1 179 ? 24.168 15.406 4.994 1.00 95.62 179 LYS A O 1
ATOM 1420 N N . ALA A 1 180 ? 23.365 13.474 4.168 1.00 95.00 180 ALA A N 1
ATOM 1421 C CA . ALA A 1 180 ? 22.222 14.033 3.453 1.00 95.00 180 ALA A CA 1
ATOM 1422 C C . ALA A 1 180 ? 20.955 14.151 4.327 1.00 95.00 180 ALA A C 1
ATOM 1424 O O . ALA A 1 180 ? 19.940 14.641 3.838 1.00 95.00 180 ALA A O 1
ATOM 1425 N N . GLY A 1 181 ? 21.016 13.747 5.602 1.00 96.00 181 GLY A N 1
ATOM 1426 C CA . GLY A 1 181 ? 19.944 13.907 6.585 1.00 96.00 181 GLY A CA 1
ATOM 1427 C C . GLY A 1 181 ? 19.080 12.669 6.828 1.00 96.00 181 GLY A C 1
ATOM 1428 O O . GLY A 1 181 ? 18.103 12.782 7.560 1.00 96.00 181 GLY A O 1
ATOM 1429 N N . TYR A 1 182 ? 19.417 11.511 6.247 1.00 97.00 182 TYR A N 1
ATOM 1430 C CA . TYR A 1 182 ? 18.660 10.267 6.438 1.00 97.00 182 TYR A CA 1
ATOM 1431 C C . TYR A 1 182 ? 19.294 9.404 7.528 1.00 97.00 182 TYR A C 1
ATOM 1433 O O . TYR A 1 182 ? 20.455 9.010 7.412 1.00 97.00 182 TYR A O 1
ATOM 1441 N N . LYS A 1 183 ? 18.527 9.085 8.568 1.00 97.19 183 LYS A N 1
ATOM 1442 C CA . LYS A 1 183 ? 18.966 8.277 9.711 1.00 97.19 183 LYS A CA 1
ATOM 1443 C C . LYS A 1 183 ? 18.745 6.789 9.490 1.00 97.19 183 LYS A C 1
ATOM 1445 O O . LYS A 1 183 ? 19.537 5.992 9.981 1.00 97.19 183 LYS A O 1
ATOM 1450 N N . THR A 1 184 ? 17.707 6.417 8.745 1.00 97.12 184 THR A N 1
ATOM 1451 C CA . THR A 1 184 ? 17.346 5.014 8.510 1.00 97.12 184 THR A CA 1
ATOM 1452 C C . THR A 1 184 ? 17.115 4.708 7.032 1.00 97.12 184 THR A C 1
ATOM 1454 O O . THR A 1 184 ? 16.840 5.590 6.212 1.00 97.12 184 THR A O 1
ATOM 1457 N N . ILE A 1 185 ? 17.214 3.429 6.660 1.00 96.94 185 ILE A N 1
ATOM 1458 C CA . ILE A 1 185 ? 16.997 2.991 5.272 1.00 96.94 185 ILE A CA 1
ATOM 1459 C C . ILE A 1 185 ? 15.572 3.300 4.783 1.00 96.94 185 ILE A C 1
ATOM 1461 O O . ILE A 1 185 ? 15.393 3.694 3.626 1.00 96.94 185 ILE A O 1
ATOM 1465 N N . ASP A 1 186 ? 14.553 3.150 5.636 1.00 97.00 186 ASP A N 1
ATOM 1466 C CA . ASP A 1 186 ? 13.162 3.410 5.247 1.00 97.00 186 ASP A CA 1
ATOM 1467 C C . ASP A 1 186 ? 12.920 4.884 4.881 1.00 97.00 186 ASP A C 1
ATOM 1469 O O . ASP A 1 186 ? 12.119 5.163 3.988 1.00 97.00 186 ASP A O 1
ATOM 1473 N N . GLU A 1 187 ? 13.635 5.829 5.503 1.00 97.31 187 GLU A N 1
ATOM 1474 C CA . GLU A 1 187 ? 13.536 7.255 5.179 1.00 97.31 187 GLU A CA 1
ATOM 1475 C C . GLU A 1 187 ? 13.974 7.528 3.738 1.00 97.31 187 GLU A C 1
ATOM 1477 O O . GLU A 1 187 ? 13.295 8.264 3.017 1.00 97.31 187 GLU A O 1
ATOM 1482 N N . ILE A 1 188 ? 15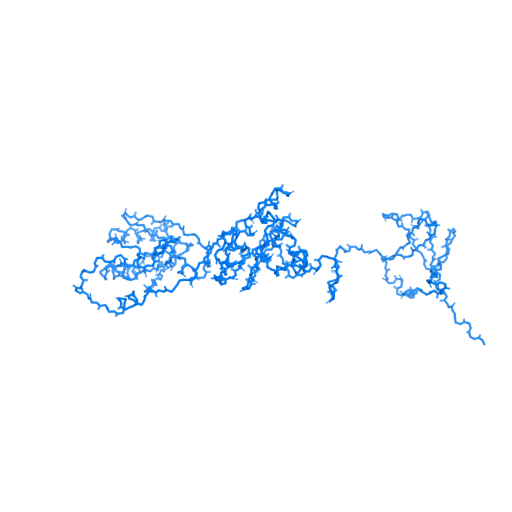.046 6.871 3.281 1.00 97.88 188 ILE A N 1
ATOM 1483 C CA . ILE A 1 188 ? 15.502 6.951 1.886 1.00 97.88 188 ILE A CA 1
ATOM 1484 C C . ILE A 1 188 ? 14.425 6.395 0.950 1.00 97.88 188 ILE A C 1
ATOM 1486 O O . ILE A 1 188 ? 14.134 6.992 -0.088 1.00 97.88 188 ILE A O 1
ATOM 1490 N N . GLY A 1 189 ? 13.825 5.254 1.303 1.00 97.81 189 GLY A N 1
ATOM 1491 C CA . GLY A 1 189 ? 12.742 4.644 0.534 1.00 97.81 189 GLY A CA 1
ATOM 1492 C C . GLY A 1 189 ? 11.535 5.577 0.407 1.00 97.81 189 GLY A C 1
ATOM 1493 O O . GLY A 1 189 ? 11.095 5.867 -0.706 1.00 97.81 189 GLY A O 1
ATOM 1494 N N . ARG A 1 190 ? 11.043 6.111 1.533 1.00 97.88 190 ARG A N 1
ATOM 1495 C CA . ARG A 1 190 ? 9.929 7.073 1.579 1.00 97.88 190 ARG A CA 1
ATOM 1496 C C . ARG A 1 190 ? 10.228 8.322 0.757 1.00 97.88 190 ARG A C 1
ATOM 1498 O O . ARG A 1 190 ? 9.371 8.769 -0.004 1.00 97.88 190 ARG A O 1
ATOM 1505 N N . GLU A 1 191 ? 11.438 8.859 0.859 1.00 98.19 191 GLU A N 1
ATOM 1506 C CA . GLU A 1 191 ? 11.815 10.051 0.108 1.00 98.19 191 GLU A CA 1
ATOM 1507 C C . GLU A 1 191 ? 11.953 9.782 -1.390 1.00 98.19 191 GLU A C 1
ATOM 1509 O O . GLU A 1 191 ? 11.463 10.562 -2.207 1.00 98.19 191 GLU A O 1
ATOM 1514 N N . ARG A 1 192 ? 12.497 8.623 -1.779 1.00 98.19 192 ARG A N 1
ATOM 1515 C CA . ARG A 1 192 ? 12.506 8.203 -3.183 1.00 98.19 192 ARG A CA 1
ATOM 1516 C C . ARG A 1 192 ? 11.092 8.137 -3.755 1.00 98.19 192 ARG A C 1
ATOM 1518 O O . ARG A 1 192 ? 10.906 8.564 -4.892 1.00 98.19 192 ARG A O 1
ATOM 1525 N N . ILE A 1 193 ? 10.113 7.624 -3.006 1.00 98.50 193 ILE A N 1
ATOM 1526 C CA . ILE A 1 193 ? 8.713 7.583 -3.457 1.00 98.50 193 ILE A CA 1
ATOM 1527 C C . ILE A 1 193 ? 8.204 9.003 -3.720 1.00 98.50 193 ILE A C 1
ATOM 1529 O O . ILE A 1 193 ? 7.692 9.259 -4.806 1.00 98.50 193 ILE A O 1
ATOM 1533 N N . ARG A 1 194 ? 8.407 9.943 -2.785 1.00 98.56 194 ARG A N 1
ATOM 1534 C CA . ARG A 1 194 ? 7.975 11.346 -2.946 1.00 98.56 194 ARG A CA 1
ATOM 1535 C C . ARG A 1 194 ? 8.620 12.018 -4.159 1.00 98.56 194 ARG A C 1
ATOM 1537 O O . ARG A 1 194 ? 7.927 12.646 -4.958 1.00 98.56 194 ARG A O 1
ATOM 1544 N N . LEU A 1 195 ? 9.934 11.863 -4.318 1.00 98.31 195 LEU A N 1
ATOM 1545 C CA . LEU A 1 195 ? 10.688 12.457 -5.424 1.00 98.31 195 LEU A CA 1
ATOM 1546 C C . LEU A 1 195 ? 10.290 11.849 -6.774 1.00 98.31 195 LEU A C 1
ATOM 1548 O O . LEU A 1 195 ? 10.097 12.578 -7.746 1.00 98.31 195 LEU A O 1
ATOM 1552 N N . ALA A 1 196 ? 10.115 10.526 -6.833 1.00 98.06 196 ALA A N 1
ATOM 1553 C CA . ALA A 1 196 ? 9.653 9.836 -8.033 1.00 98.06 196 ALA A CA 1
ATOM 1554 C C . ALA A 1 196 ? 8.232 10.260 -8.419 1.00 98.06 196 ALA A C 1
ATOM 1556 O O . ALA A 1 196 ? 7.990 10.585 -9.578 1.00 98.06 196 ALA A O 1
ATOM 1557 N N . ALA A 1 197 ? 7.316 10.316 -7.450 1.00 98.25 197 ALA A N 1
ATOM 1558 C CA . ALA A 1 197 ? 5.947 10.775 -7.649 1.00 98.25 197 ALA A CA 1
ATOM 1559 C C . ALA A 1 197 ? 5.905 12.192 -8.235 1.00 98.25 197 ALA A C 1
ATOM 1561 O O . ALA A 1 197 ? 5.227 12.434 -9.234 1.00 98.25 197 ALA A O 1
ATOM 1562 N N . LYS A 1 198 ? 6.683 13.117 -7.654 1.00 98.31 198 LYS A N 1
ATOM 1563 C CA . LYS A 1 198 ? 6.809 14.492 -8.149 1.00 98.31 198 LYS A CA 1
ATOM 1564 C C . LYS A 1 198 ? 7.318 14.526 -9.592 1.00 98.31 198 LYS A C 1
ATOM 1566 O O . LYS A 1 198 ? 6.673 15.138 -10.437 1.00 98.31 198 LYS A O 1
ATOM 1571 N N . LYS A 1 199 ? 8.423 13.827 -9.876 1.00 97.88 199 LYS A N 1
ATOM 1572 C CA . LYS A 1 199 ? 9.029 13.782 -11.214 1.00 97.88 199 LYS A CA 1
ATOM 1573 C C . LYS A 1 199 ? 8.063 13.221 -12.264 1.00 97.88 199 LYS A C 1
ATOM 1575 O O . LYS A 1 199 ? 7.856 13.847 -13.295 1.00 97.88 199 LYS A O 1
ATOM 1580 N N . ILE A 1 200 ? 7.409 12.092 -11.979 1.00 97.94 200 ILE A N 1
ATOM 1581 C CA . ILE A 1 200 ? 6.439 11.471 -12.898 1.00 97.94 200 ILE A CA 1
ATOM 1582 C C . ILE A 1 200 ? 5.260 12.415 -13.156 1.00 97.94 200 ILE A C 1
ATOM 1584 O O . ILE A 1 200 ? 4.829 12.559 -14.301 1.00 97.94 200 ILE A O 1
ATOM 1588 N N . LYS A 1 201 ? 4.751 13.088 -12.119 1.00 97.75 201 LYS A N 1
ATOM 1589 C CA . LYS A 1 201 ? 3.655 14.051 -12.260 1.00 97.75 201 LYS A CA 1
ATOM 1590 C C . LYS A 1 201 ? 4.043 15.241 -13.140 1.00 97.75 201 LYS A C 1
ATOM 1592 O O . LYS A 1 201 ? 3.250 15.637 -13.986 1.00 97.75 201 LYS A O 1
ATOM 1597 N N . GLU A 1 202 ? 5.244 15.788 -12.960 1.00 97.38 202 GLU A N 1
ATOM 1598 C CA . GLU A 1 202 ? 5.766 16.900 -13.766 1.00 97.38 202 GLU A CA 1
ATOM 1599 C C . GLU A 1 202 ? 5.991 16.503 -15.234 1.00 97.38 202 GLU A C 1
ATOM 1601 O O . GLU A 1 202 ? 5.693 17.287 -16.133 1.00 97.38 202 GLU A O 1
ATOM 1606 N N . GLU A 1 203 ? 6.472 15.284 -15.488 1.00 97.00 203 GLU A N 1
ATOM 1607 C CA . GLU A 1 203 ? 6.783 14.800 -16.839 1.00 97.00 203 GLU A CA 1
ATOM 1608 C C . GLU A 1 203 ? 5.547 14.343 -17.626 1.00 97.00 203 GLU A C 1
ATOM 1610 O O . GLU A 1 203 ? 5.489 14.524 -18.842 1.00 97.00 203 GLU A O 1
ATOM 1615 N N . THR A 1 204 ? 4.568 13.728 -16.957 1.00 96.94 204 THR A N 1
ATOM 1616 C CA . THR A 1 204 ? 3.443 13.050 -17.629 1.00 96.94 204 THR A CA 1
ATOM 1617 C C . THR A 1 204 ? 2.099 13.738 -17.424 1.00 96.94 204 THR A C 1
ATOM 1619 O O . THR A 1 204 ? 1.204 13.583 -18.252 1.00 96.94 204 THR A O 1
ATOM 1622 N N . ASN A 1 205 ? 1.931 14.468 -16.315 1.00 95.94 205 ASN A N 1
ATOM 1623 C CA . ASN A 1 205 ? 0.645 14.977 -15.838 1.00 95.94 205 ASN A CA 1
ATOM 1624 C C . ASN A 1 205 ? -0.470 13.904 -15.805 1.00 95.94 205 ASN A C 1
ATOM 1626 O O . ASN A 1 205 ? -1.653 14.217 -15.962 1.00 95.94 205 ASN A O 1
ATOM 1630 N N . ALA A 1 206 ? -0.102 12.628 -15.627 1.00 96.50 206 ALA A N 1
ATOM 1631 C CA . ALA A 1 206 ? -1.048 11.520 -15.607 1.00 96.50 206 ALA A CA 1
ATOM 1632 C C . ALA A 1 206 ? -1.971 11.608 -14.381 1.00 96.50 206 ALA A C 1
ATOM 1634 O O . ALA A 1 206 ? -1.535 11.952 -13.278 1.00 96.50 206 ALA A O 1
ATOM 1635 N N . ASN A 1 207 ? -3.247 11.266 -14.561 1.00 96.12 207 ASN A N 1
ATOM 1636 C CA . ASN A 1 207 ? -4.231 11.233 -13.481 1.00 96.12 207 ASN A CA 1
ATOM 1637 C C . ASN A 1 207 ? -4.197 9.878 -12.753 1.00 96.12 207 ASN A C 1
ATOM 1639 O O . ASN A 1 207 ? -5.061 9.032 -12.975 1.00 96.12 207 ASN A O 1
ATOM 1643 N N . ILE A 1 208 ? -3.174 9.675 -11.921 1.00 96.38 208 ILE A N 1
ATOM 1644 C CA . ILE A 1 208 ? -2.975 8.469 -11.104 1.00 96.38 208 ILE A CA 1
ATOM 1645 C C . ILE A 1 208 ? -2.867 8.825 -9.616 1.00 96.38 208 ILE A C 1
ATOM 1647 O O . ILE A 1 208 ? -2.698 9.993 -9.257 1.00 96.38 208 ILE A O 1
ATOM 1651 N N . ASP A 1 209 ? -2.933 7.816 -8.745 1.00 95.62 209 ASP A N 1
ATOM 1652 C CA . ASP A 1 209 ? -2.591 7.984 -7.332 1.00 95.62 209 ASP A CA 1
ATOM 1653 C C . ASP A 1 209 ? -1.063 8.017 -7.153 1.00 95.62 209 ASP A C 1
ATOM 1655 O O . ASP A 1 209 ? -0.356 7.058 -7.464 1.00 95.62 209 ASP A O 1
ATOM 1659 N N . TYR A 1 210 ? -0.564 9.153 -6.667 1.00 96.44 210 TYR A N 1
ATOM 1660 C CA . TYR A 1 210 ? 0.850 9.413 -6.371 1.00 96.44 210 TYR A CA 1
ATOM 1661 C C . TYR A 1 210 ? 1.176 9.268 -4.877 1.00 96.44 210 TYR A C 1
ATOM 1663 O O . TYR A 1 210 ? 2.315 9.486 -4.456 1.00 96.44 210 TYR A O 1
ATOM 1671 N N . GLY A 1 211 ? 0.154 9.021 -4.057 1.00 94.69 211 GLY A N 1
ATOM 1672 C CA . GLY A 1 211 ? 0.241 9.019 -2.611 1.00 94.69 211 GLY A CA 1
ATOM 1673 C C . GLY A 1 211 ? 0.672 7.677 -2.037 1.00 94.69 211 GLY A C 1
ATOM 1674 O O . GLY A 1 211 ? 0.683 6.637 -2.689 1.00 94.69 211 GLY A O 1
ATOM 1675 N N . PHE A 1 212 ? 1.013 7.709 -0.755 1.00 95.88 212 PHE A N 1
ATOM 1676 C CA . PHE A 1 212 ? 1.186 6.518 0.064 1.00 95.88 212 PHE A CA 1
ATOM 1677 C C . PHE A 1 212 ? 0.894 6.852 1.525 1.00 95.88 212 PHE A C 1
ATOM 1679 O O . PHE A 1 212 ? 0.953 8.012 1.935 1.00 95.88 212 PHE A O 1
ATOM 1686 N N . LYS A 1 213 ? 0.596 5.819 2.313 1.00 93.44 213 LYS A N 1
ATOM 1687 C CA . LYS A 1 213 ? 0.472 5.897 3.771 1.00 93.44 213 LYS A CA 1
ATOM 1688 C C . LYS A 1 213 ? 1.643 5.146 4.397 1.00 93.44 213 LYS A C 1
ATOM 1690 O O . LYS A 1 213 ? 2.058 4.111 3.879 1.00 93.44 213 LYS A O 1
ATOM 1695 N N . VAL A 1 214 ? 2.167 5.672 5.498 1.00 93.31 214 VAL A N 1
ATOM 1696 C CA . VAL A 1 214 ? 3.170 4.993 6.323 1.00 93.31 214 VAL A CA 1
ATOM 1697 C C . VAL A 1 214 ? 2.448 4.369 7.508 1.00 93.31 214 VAL A C 1
ATOM 1699 O O . VAL A 1 214 ? 1.598 5.014 8.116 1.00 93.31 214 VAL A O 1
ATOM 1702 N N . VAL A 1 215 ? 2.774 3.117 7.806 1.00 92.62 215 VAL A N 1
ATOM 1703 C CA . VAL A 1 215 ? 2.327 2.414 9.009 1.00 92.62 215 VAL A CA 1
ATOM 1704 C C . VAL A 1 215 ? 3.569 1.823 9.657 1.00 92.62 215 VAL A C 1
ATOM 1706 O O . VAL A 1 215 ? 4.430 1.294 8.951 1.00 92.62 215 VAL A O 1
ATOM 1709 N N . LYS A 1 216 ? 3.669 1.952 10.977 1.00 91.81 216 LYS A N 1
ATOM 1710 C CA . LYS A 1 216 ? 4.765 1.417 11.781 1.00 91.81 216 LYS A CA 1
ATOM 1711 C C . LYS A 1 216 ? 4.243 0.296 12.669 1.00 91.81 216 LYS A C 1
ATOM 1713 O O . LYS A 1 216 ? 3.060 0.269 13.003 1.00 91.81 216 LYS A O 1
ATOM 1718 N N . LEU A 1 217 ? 5.127 -0.638 12.995 1.00 90.94 217 LEU A N 1
ATOM 1719 C CA . LEU A 1 217 ? 4.883 -1.626 14.035 1.00 90.94 217 LEU A CA 1
ATOM 1720 C C . LEU A 1 217 ? 5.542 -1.103 15.302 1.00 90.94 217 LEU A C 1
ATOM 1722 O O . LEU A 1 217 ? 6.740 -0.839 15.290 1.00 90.94 217 LEU A O 1
ATOM 1726 N N . GLU A 1 218 ? 4.753 -0.973 16.356 1.00 84.69 218 GLU A N 1
ATOM 1727 C CA . GLU A 1 218 ? 5.214 -0.604 17.688 1.00 84.69 218 GLU A CA 1
ATOM 1728 C C . GLU A 1 218 ? 4.915 -1.770 18.632 1.00 84.69 218 GLU A C 1
ATOM 1730 O O . GLU A 1 218 ? 3.885 -2.439 18.500 1.00 84.69 218 GLU A O 1
ATOM 1735 N N . ASN A 1 219 ? 5.825 -2.030 19.567 1.00 81.25 219 ASN A N 1
ATOM 1736 C CA . ASN A 1 219 ? 5.555 -2.957 20.658 1.00 81.25 219 ASN A CA 1
ATOM 1737 C C . ASN A 1 219 ? 4.802 -2.201 21.754 1.00 81.25 219 ASN A C 1
ATOM 1739 O O . ASN A 1 219 ? 5.138 -1.059 22.064 1.00 81.25 219 ASN A O 1
ATOM 1743 N N . VAL A 1 220 ? 3.809 -2.850 22.357 1.00 73.56 220 VAL A N 1
ATOM 1744 C CA . VAL A 1 220 ? 3.135 -2.319 23.548 1.00 73.56 220 VAL A CA 1
ATOM 1745 C C . VAL A 1 220 ? 4.130 -2.333 24.715 1.00 73.56 220 VAL A C 1
ATOM 1747 O O . VAL A 1 220 ? 4.912 -3.278 24.838 1.00 73.56 220 VAL A O 1
ATOM 1750 N N . GLN A 1 221 ? 4.140 -1.286 25.543 1.00 69.19 221 GLN A N 1
ATOM 1751 C CA . GLN A 1 221 ? 5.008 -1.233 26.725 1.00 69.19 221 GLN A CA 1
ATOM 1752 C C . GLN A 1 221 ? 4.585 -2.305 27.748 1.00 69.19 221 GLN A C 1
ATOM 1754 O O . GLN A 1 221 ? 3.392 -2.544 27.931 1.00 69.19 221 GLN A O 1
ATOM 1759 N N . GLU A 1 222 ? 5.553 -2.954 28.409 1.00 58.81 222 GLU A N 1
ATOM 1760 C CA . GLU A 1 222 ? 5.293 -4.041 29.376 1.00 58.81 222 GLU A CA 1
ATOM 1761 C C . GLU A 1 222 ? 4.381 -3.580 30.528 1.00 58.81 222 GLU A C 1
ATOM 1763 O O . GLU A 1 222 ? 3.422 -4.273 30.854 1.00 58.81 222 GLU A O 1
ATOM 1768 N N . ASP A 1 223 ? 4.575 -2.358 31.039 1.00 60.34 223 ASP A N 1
ATOM 1769 C CA . ASP A 1 223 ? 3.737 -1.779 32.101 1.00 60.34 223 ASP A CA 1
ATOM 1770 C C . ASP A 1 223 ? 2.257 -1.647 31.694 1.00 60.34 223 ASP A C 1
ATOM 1772 O O . ASP A 1 223 ? 1.367 -1.736 32.541 1.00 60.34 223 ASP A O 1
ATOM 1776 N N . THR A 1 224 ? 1.964 -1.449 30.404 1.00 59.53 224 THR A N 1
ATOM 1777 C CA . THR A 1 224 ? 0.585 -1.419 29.898 1.00 59.53 224 THR A CA 1
ATOM 1778 C C . THR A 1 224 ? -0.026 -2.814 29.973 1.00 59.53 224 THR A C 1
ATOM 1780 O O . THR A 1 224 ? -1.133 -2.961 30.476 1.00 59.53 224 THR A O 1
ATOM 1783 N N . LEU A 1 225 ? 0.696 -3.856 29.550 1.00 60.78 225 LEU A N 1
ATOM 1784 C CA . LEU A 1 225 ? 0.215 -5.242 29.620 1.00 60.78 225 LEU A CA 1
ATOM 1785 C C . LEU A 1 225 ? -0.031 -5.677 31.072 1.00 60.78 225 LEU A C 1
ATOM 1787 O O . LEU A 1 225 ? -1.094 -6.215 31.375 1.00 60.78 225 LEU A O 1
ATOM 1791 N N . ASP A 1 226 ? 0.885 -5.346 31.982 1.00 59.41 226 ASP A N 1
ATOM 1792 C CA . ASP A 1 226 ? 0.764 -5.672 33.406 1.00 59.41 226 ASP A CA 1
ATOM 1793 C C . ASP A 1 226 ? -0.430 -4.953 34.074 1.00 59.41 226 ASP A C 1
ATOM 1795 O O . ASP A 1 226 ? -1.133 -5.526 34.918 1.00 59.41 226 ASP A O 1
ATOM 1799 N N . ARG A 1 227 ? -0.721 -3.708 33.669 1.00 60.91 227 ARG A N 1
ATOM 1800 C CA . ARG A 1 227 ? -1.908 -2.947 34.113 1.00 60.91 227 ARG A CA 1
ATOM 1801 C C . ARG A 1 227 ? -3.214 -3.510 33.545 1.00 60.91 227 ARG A C 1
ATOM 1803 O O . ARG A 1 227 ? -4.229 -3.485 34.238 1.00 60.91 227 ARG A O 1
ATOM 1810 N N . LEU A 1 228 ? -3.200 -4.043 32.321 1.00 62.19 228 LEU A N 1
ATOM 1811 C CA . LEU A 1 228 ? -4.357 -4.707 31.708 1.00 62.19 228 LEU A CA 1
ATOM 1812 C C . LEU A 1 228 ? -4.633 -6.077 32.360 1.00 62.19 228 LEU A C 1
ATOM 1814 O O . LEU A 1 228 ? -5.797 -6.467 32.495 1.00 62.19 228 LEU A O 1
ATOM 1818 N N . GLU A 1 229 ? -3.591 -6.792 32.800 1.00 57.34 229 GLU A N 1
ATOM 1819 C CA . GLU A 1 229 ? -3.710 -8.090 33.481 1.00 57.34 229 GLU A CA 1
ATOM 1820 C C . GLU A 1 229 ? -4.158 -7.974 34.951 1.00 57.34 229 GLU A C 1
ATOM 1822 O O . GLU A 1 229 ? -4.904 -8.824 35.448 1.00 57.34 229 GLU A O 1
ATOM 1827 N N . SER A 1 230 ? -3.756 -6.915 35.657 1.00 55.28 230 SER A N 1
ATOM 1828 C CA . SER A 1 230 ? -4.107 -6.672 37.064 1.00 55.28 230 SER A CA 1
ATOM 1829 C C . SER A 1 230 ? -5.416 -5.883 37.217 1.00 55.28 230 SER A C 1
ATOM 1831 O O . SER A 1 230 ? -5.447 -4.746 37.677 1.00 55.28 230 SER A O 1
ATOM 1833 N N . PHE A 1 231 ? -6.546 -6.494 36.856 1.00 52.78 231 PHE A N 1
ATOM 1834 C CA . PHE A 1 231 ? -7.859 -5.874 37.066 1.00 52.78 231 PHE A CA 1
ATOM 1835 C C . PHE A 1 231 ? -8.191 -5.743 38.571 1.00 52.78 231 PHE A C 1
ATOM 1837 O O . PHE A 1 231 ? -8.594 -6.722 39.207 1.00 52.78 231 PHE A O 1
ATOM 1844 N N . ASP A 1 232 ? -8.067 -4.535 39.141 1.00 55.53 232 ASP A N 1
ATOM 1845 C CA . ASP A 1 232 ? -8.583 -4.185 40.475 1.00 55.53 232 ASP A CA 1
ATOM 1846 C C . ASP A 1 232 ? -9.796 -3.235 40.365 1.00 55.53 232 ASP A C 1
ATOM 1848 O O . ASP A 1 232 ? -9.638 -2.052 40.054 1.00 55.53 232 ASP A O 1
ATOM 1852 N N . PRO A 1 233 ? -11.020 -3.714 40.664 1.00 51.34 233 PRO A N 1
ATOM 1853 C CA . PRO A 1 233 ? -12.245 -2.922 40.557 1.00 51.34 233 PRO A CA 1
ATOM 1854 C C . PRO A 1 233 ? -12.359 -1.765 41.569 1.00 51.34 233 PRO A C 1
ATOM 1856 O O . PRO A 1 233 ? -13.321 -1.002 41.486 1.00 51.34 233 PRO A O 1
ATOM 1859 N N . ASN A 1 234 ? -11.435 -1.630 42.531 1.00 49.56 234 ASN A N 1
ATOM 1860 C CA . ASN A 1 234 ? -11.439 -0.553 43.530 1.00 49.56 234 ASN A CA 1
ATOM 1861 C C . ASN A 1 234 ? -10.397 0.541 43.275 1.00 49.56 234 ASN A C 1
ATOM 1863 O O . ASN A 1 234 ? -10.393 1.546 43.994 1.00 49.56 234 ASN A O 1
ATOM 1867 N N . VAL A 1 235 ? -9.512 0.376 42.292 1.00 50.62 235 VAL A N 1
ATOM 1868 C CA . VAL A 1 235 ? -8.560 1.431 41.953 1.00 50.62 235 VAL A CA 1
ATOM 1869 C C . VAL A 1 235 ? -9.275 2.410 41.027 1.00 50.62 235 VAL A C 1
ATOM 1871 O O . VAL A 1 235 ? -9.578 2.100 39.879 1.00 50.62 235 VAL A O 1
ATOM 1874 N N . LEU A 1 236 ? -9.565 3.610 41.541 1.00 43.25 236 LEU A N 1
ATOM 1875 C CA . LEU A 1 236 ? -9.846 4.778 40.705 1.00 43.25 236 LEU A CA 1
ATOM 1876 C C . LEU A 1 236 ? -8.547 5.132 39.971 1.00 43.25 236 LEU A C 1
ATOM 1878 O O . LEU A 1 236 ? -7.776 5.985 40.408 1.00 43.25 236 LEU A O 1
ATOM 1882 N N . VAL A 1 237 ? -8.273 4.407 38.896 1.00 47.78 237 VAL A N 1
ATOM 1883 C CA . VAL A 1 237 ? -7.198 4.721 37.971 1.00 47.78 237 VAL A CA 1
ATOM 1884 C C . VAL A 1 237 ? -7.757 5.762 37.006 1.00 47.78 237 VAL A C 1
ATOM 1886 O O . VAL A 1 237 ? -8.653 5.467 36.221 1.00 47.78 237 VAL A O 1
ATOM 1889 N N . SER A 1 238 ? -7.283 7.000 37.098 1.00 48.00 238 SER A N 1
ATOM 1890 C CA . SER A 1 238 ? -7.604 8.061 36.139 1.00 48.00 238 SER A CA 1
ATOM 1891 C C . SER A 1 238 ? -6.758 7.936 34.870 1.00 48.00 238 SER A C 1
ATOM 1893 O O . SER A 1 238 ? -6.197 8.935 34.418 1.00 48.00 238 SER A O 1
ATOM 1895 N N . ASP A 1 239 ? -6.573 6.730 34.350 1.00 63.12 239 ASP A N 1
ATOM 1896 C CA . ASP A 1 239 ? -5.625 6.532 33.265 1.00 63.12 239 ASP A CA 1
ATOM 1897 C C . ASP A 1 239 ? -6.405 6.307 31.986 1.00 63.12 239 ASP A C 1
ATOM 1899 O O . ASP A 1 239 ? -7.080 5.298 31.825 1.00 63.12 239 ASP A O 1
ATOM 1903 N N . ASP A 1 240 ? -6.291 7.284 31.096 1.00 76.69 240 ASP A N 1
ATOM 1904 C CA . ASP A 1 240 ? -6.719 7.204 29.710 1.00 76.69 240 ASP A CA 1
ATOM 1905 C C . ASP A 1 240 ? -6.004 6.020 29.035 1.00 76.69 240 ASP A C 1
ATOM 1907 O O . ASP A 1 240 ? -4.919 6.154 28.464 1.00 76.69 240 ASP A O 1
ATOM 1911 N N . TYR A 1 241 ? -6.618 4.839 29.127 1.00 80.44 241 TYR A N 1
ATOM 1912 C CA . TYR A 1 241 ? -6.086 3.586 28.587 1.00 80.44 241 TYR A CA 1
ATOM 1913 C C . TYR A 1 241 ? -5.962 3.606 27.063 1.00 80.44 241 TYR A C 1
ATOM 1915 O O . TYR A 1 241 ? -5.309 2.741 26.482 1.00 80.44 241 TYR A O 1
ATOM 1923 N N . VAL A 1 242 ? -6.622 4.553 26.392 1.00 88.50 242 VAL A N 1
ATOM 1924 C CA . VAL A 1 242 ? -6.450 4.764 24.957 1.00 88.50 242 VAL A CA 1
ATOM 1925 C C . VAL A 1 242 ? -5.112 5.449 24.726 1.00 88.50 242 VAL A C 1
ATOM 1927 O O . VAL A 1 242 ? -4.349 5.013 23.867 1.00 88.50 242 VAL A O 1
ATOM 1930 N N . ASN A 1 243 ? -4.794 6.481 25.507 1.00 88.50 243 ASN A N 1
ATOM 1931 C CA . ASN A 1 243 ? -3.551 7.235 25.381 1.00 88.50 243 ASN A CA 1
ATOM 1932 C C . ASN A 1 243 ? -2.290 6.422 25.725 1.00 88.50 243 ASN A C 1
ATOM 1934 O O . ASN A 1 243 ? -1.214 6.772 25.247 1.00 88.50 243 ASN A O 1
ATOM 1938 N N . ASP A 1 244 ? -2.415 5.294 26.430 1.00 85.06 244 ASP A N 1
ATOM 1939 C CA . ASP A 1 244 ? -1.318 4.326 26.608 1.00 85.06 244 ASP A CA 1
ATOM 1940 C C . ASP A 1 244 ? -0.779 3.774 25.265 1.00 85.06 244 ASP A C 1
ATOM 1942 O O . ASP A 1 244 ? 0.367 3.336 25.182 1.00 85.06 244 ASP A O 1
ATOM 1946 N N . PHE A 1 245 ? -1.570 3.839 24.186 1.00 87.38 245 PHE A N 1
ATOM 1947 C CA . PHE A 1 245 ? -1.157 3.453 22.829 1.00 87.38 245 PHE A CA 1
ATOM 1948 C C . PHE A 1 245 ? -0.681 4.631 21.960 1.00 87.38 245 PHE A C 1
ATOM 1950 O O . PHE A 1 245 ? -0.462 4.462 20.752 1.00 87.38 245 PHE A O 1
ATOM 1957 N N . ALA A 1 246 ? -0.577 5.837 22.524 1.00 89.00 246 ALA A N 1
ATOM 1958 C CA . ALA A 1 246 ? -0.073 7.002 21.809 1.00 89.00 246 ALA A CA 1
ATOM 1959 C C . ALA A 1 246 ? 1.453 6.938 21.645 1.00 89.00 246 ALA A C 1
ATOM 1961 O O . ALA A 1 246 ? 2.180 6.426 22.493 1.00 89.00 246 ALA A O 1
ATOM 1962 N N . ASN A 1 247 ? 1.948 7.494 20.544 1.00 86.00 247 ASN A N 1
ATOM 1963 C CA . ASN A 1 247 ? 3.376 7.641 20.275 1.00 86.00 247 ASN A CA 1
ATOM 1964 C C . ASN A 1 247 ? 3.659 9.008 19.631 1.00 86.00 247 ASN A C 1
ATOM 1966 O O . ASN A 1 247 ? 2.757 9.827 19.461 1.00 86.00 247 ASN A O 1
ATOM 1970 N N . GLU A 1 248 ? 4.919 9.268 19.274 1.00 86.00 248 GLU A N 1
ATOM 1971 C CA . GLU A 1 248 ? 5.331 10.548 18.678 1.00 86.00 248 GLU A CA 1
ATOM 1972 C C . GLU A 1 248 ? 4.604 10.877 17.360 1.00 86.00 248 GLU A C 1
ATOM 1974 O O . GLU A 1 248 ? 4.465 12.050 17.013 1.00 86.00 248 GLU A O 1
ATOM 1979 N N . ASP A 1 249 ? 4.130 9.861 16.632 1.00 85.75 249 ASP A N 1
ATOM 1980 C CA . ASP A 1 249 ? 3.538 9.998 15.300 1.00 85.75 249 ASP A CA 1
ATOM 1981 C C . ASP A 1 249 ? 2.009 9.841 15.271 1.00 85.75 249 ASP A C 1
ATOM 1983 O O . ASP A 1 249 ? 1.387 10.137 14.246 1.00 85.75 249 ASP A O 1
ATOM 1987 N N . SER A 1 250 ? 1.379 9.292 16.313 1.00 89.38 250 SER A N 1
ATOM 1988 C CA . SER A 1 250 ? -0.043 8.917 16.290 1.00 89.38 250 SER A CA 1
ATOM 1989 C C . SER A 1 250 ? -0.676 8.926 17.676 1.00 89.38 250 SER A C 1
ATOM 1991 O O . SER A 1 250 ? -0.063 8.529 18.667 1.00 89.38 250 SER A O 1
ATOM 1993 N N . SER A 1 251 ? -1.944 9.337 17.732 1.00 92.81 251 SER A N 1
ATOM 1994 C CA . SER A 1 251 ? -2.753 9.209 18.946 1.00 92.81 251 SER A CA 1
ATOM 1995 C C . SER A 1 251 ? -3.068 7.743 19.247 1.00 92.81 251 SER A C 1
ATOM 1997 O O . SER A 1 251 ? -3.150 6.909 18.343 1.00 92.81 251 SER A O 1
ATOM 1999 N N . GLY A 1 252 ? -3.312 7.420 20.517 1.00 91.69 252 GLY A N 1
ATOM 2000 C CA . GLY A 1 252 ? -3.641 6.050 20.905 1.00 91.69 252 GLY A CA 1
ATOM 2001 C C . GLY A 1 252 ? -4.924 5.518 20.264 1.00 91.69 252 GLY A C 1
ATOM 2002 O O . GLY A 1 252 ? -4.989 4.360 19.850 1.00 91.69 252 GLY A O 1
ATOM 2003 N N . LEU A 1 253 ? -5.900 6.401 20.037 1.00 94.00 253 LEU A N 1
ATOM 2004 C CA . LEU A 1 253 ? -7.113 6.093 19.285 1.00 94.00 253 LEU A CA 1
ATOM 2005 C C . LEU A 1 253 ? -6.803 5.663 17.844 1.00 94.00 253 LEU A C 1
ATOM 2007 O O . LEU A 1 253 ? -7.345 4.667 17.364 1.00 94.00 253 LEU A O 1
ATOM 2011 N N . GLU A 1 254 ? -5.928 6.395 17.148 1.00 93.56 254 GLU A N 1
ATOM 2012 C CA . GLU A 1 254 ? -5.516 6.054 15.783 1.00 93.56 254 GLU A CA 1
ATOM 2013 C C . GLU A 1 254 ? -4.752 4.727 15.736 1.00 93.56 254 GLU A C 1
ATOM 2015 O O . GLU A 1 254 ? -4.964 3.941 14.804 1.00 93.56 254 GLU A O 1
ATOM 2020 N N . THR A 1 255 ? -3.908 4.455 16.737 1.00 92.75 255 THR A N 1
ATOM 2021 C CA . THR A 1 255 ? -3.187 3.182 16.891 1.00 92.75 255 THR A CA 1
ATOM 2022 C C . THR A 1 255 ? -4.163 2.015 17.056 1.00 92.75 255 THR A C 1
ATOM 2024 O O . THR A 1 255 ? -4.095 1.040 16.295 1.00 92.75 255 THR A O 1
ATOM 2027 N N . ILE A 1 256 ? -5.119 2.126 17.987 1.00 93.25 256 ILE A N 1
ATOM 2028 C CA . ILE A 1 256 ? -6.137 1.098 18.244 1.00 93.25 256 ILE A CA 1
ATOM 2029 C C . ILE A 1 256 ? -6.998 0.883 16.998 1.00 93.25 256 ILE A C 1
ATOM 2031 O O . ILE A 1 256 ? -7.109 -0.244 16.513 1.00 93.25 256 ILE A O 1
ATOM 2035 N N . LEU A 1 257 ? -7.560 1.951 16.420 1.00 95.00 257 LEU A N 1
ATOM 2036 C CA . LEU A 1 257 ? -8.420 1.848 15.239 1.00 95.00 257 LEU A CA 1
ATOM 2037 C C . LEU A 1 257 ? -7.682 1.255 14.043 1.00 95.00 257 LEU A C 1
ATOM 2039 O O . LEU A 1 257 ? -8.222 0.371 13.381 1.00 95.00 257 LEU A O 1
ATOM 2043 N N . THR A 1 258 ? -6.447 1.681 13.771 1.00 94.19 258 THR A N 1
ATOM 2044 C CA . THR A 1 258 ? -5.660 1.127 12.659 1.00 94.19 258 THR A CA 1
ATOM 2045 C C . THR A 1 258 ? -5.415 -0.371 12.852 1.00 94.19 258 THR A C 1
ATOM 2047 O O . THR A 1 258 ? -5.585 -1.148 11.908 1.00 94.19 258 THR A O 1
ATOM 2050 N N . THR A 1 259 ? -5.080 -0.791 14.075 1.00 93.56 259 THR A N 1
ATOM 2051 C CA . THR A 1 259 ? -4.851 -2.201 14.425 1.00 93.56 259 THR A CA 1
ATOM 2052 C C . THR A 1 259 ? -6.125 -3.025 14.268 1.00 93.56 259 THR A C 1
ATOM 2054 O O . THR A 1 259 ? -6.133 -4.066 13.608 1.00 93.56 259 THR A O 1
ATOM 2057 N N . TRP A 1 260 ? -7.230 -2.535 14.820 1.00 95.56 260 TRP A N 1
ATOM 2058 C CA . TRP A 1 260 ? -8.506 -3.237 14.865 1.00 95.56 260 TRP A CA 1
ATOM 2059 C C . TRP A 1 260 ? -9.199 -3.306 13.515 1.00 95.56 260 TRP A C 1
ATOM 2061 O O . TRP A 1 260 ? -9.685 -4.371 13.148 1.00 95.56 260 TRP A O 1
ATOM 2071 N N . LEU A 1 261 ? -9.190 -2.225 12.735 1.00 95.75 261 LEU A N 1
ATOM 2072 C CA . LEU A 1 261 ? -9.701 -2.235 11.363 1.00 95.75 261 LEU A CA 1
ATOM 2073 C C . LEU A 1 261 ? -8.924 -3.231 10.493 1.00 95.75 261 LEU A C 1
ATOM 2075 O O . LEU A 1 261 ? -9.518 -3.937 9.675 1.00 95.75 261 LEU A O 1
ATOM 2079 N N . ASN A 1 262 ? -7.607 -3.333 10.692 1.00 95.06 262 ASN A N 1
ATOM 2080 C CA . ASN A 1 262 ? -6.791 -4.323 10.000 1.00 95.06 262 ASN A CA 1
ATOM 2081 C C . ASN A 1 262 ? -7.125 -5.757 10.445 1.00 95.06 262 ASN A C 1
ATOM 2083 O O . ASN A 1 262 ? -7.349 -6.614 9.591 1.00 95.06 262 ASN A O 1
ATOM 2087 N N . GLN A 1 263 ? -7.230 -6.003 11.756 1.00 94.56 263 GLN A N 1
ATOM 2088 C CA . GLN A 1 263 ? -7.651 -7.292 12.322 1.00 94.56 263 GLN A CA 1
ATOM 2089 C C . GLN A 1 263 ? -9.048 -7.709 11.835 1.00 94.56 263 GLN A C 1
ATOM 2091 O O . GLN A 1 263 ? -9.317 -8.889 11.623 1.00 94.56 263 GLN A O 1
ATOM 2096 N N . ASP A 1 264 ? -9.923 -6.733 11.606 1.00 94.69 264 ASP A N 1
ATOM 2097 C CA . ASP A 1 264 ? -11.283 -6.910 11.109 1.00 94.69 264 ASP A CA 1
ATOM 2098 C C . ASP A 1 264 ? -11.391 -7.149 9.599 1.00 94.69 264 ASP A C 1
ATOM 2100 O O . ASP A 1 264 ? -12.505 -7.293 9.088 1.00 94.69 264 ASP A O 1
ATOM 2104 N N . GLY A 1 265 ? -10.259 -7.204 8.891 1.00 93.94 265 GLY A N 1
ATOM 2105 C CA . GLY A 1 265 ? -10.191 -7.499 7.461 1.00 93.94 265 GLY A CA 1
ATOM 2106 C C . GLY A 1 265 ? -10.397 -6.291 6.548 1.00 93.94 265 GLY A C 1
ATOM 2107 O O . GLY A 1 265 ? -10.447 -6.456 5.331 1.00 93.94 265 GLY A O 1
ATOM 2108 N N . TYR A 1 266 ? -10.483 -5.074 7.093 1.00 93.81 266 TYR A N 1
ATOM 2109 C CA . TYR A 1 266 ? -10.596 -3.850 6.290 1.00 93.81 266 TYR A CA 1
ATOM 2110 C C . TYR A 1 266 ? -9.238 -3.343 5.775 1.00 93.81 266 TYR A C 1
ATOM 2112 O O . TYR A 1 266 ? -9.174 -2.537 4.844 1.00 93.81 266 TYR A O 1
ATOM 2120 N N . GLY A 1 267 ? -8.142 -3.861 6.334 1.00 91.25 267 GLY A N 1
ATOM 2121 C CA . GLY A 1 267 ? -6.774 -3.550 5.930 1.00 91.25 267 GLY A CA 1
ATOM 2122 C C . GLY A 1 267 ? -6.260 -2.198 6.440 1.00 91.25 267 GLY A C 1
ATOM 2123 O O . GLY A 1 267 ? -6.984 -1.386 7.008 1.00 91.25 267 GLY A O 1
ATOM 2124 N N . LEU A 1 268 ? -4.981 -1.921 6.178 1.00 88.50 268 LEU A N 1
ATOM 2125 C CA . LEU A 1 268 ? -4.230 -0.779 6.737 1.00 88.50 268 LEU A CA 1
ATOM 2126 C C . LEU A 1 268 ? -4.632 0.618 6.209 1.00 88.50 268 LEU A C 1
ATOM 2128 O O . LEU A 1 268 ? -4.174 1.653 6.707 1.00 88.50 268 LEU A O 1
ATOM 2132 N N . HIS A 1 269 ? -5.463 0.653 5.169 1.00 84.75 269 HIS A N 1
ATOM 2133 C CA . HIS A 1 269 ? -5.898 1.870 4.481 1.00 84.75 269 HIS A CA 1
ATOM 2134 C C . HIS A 1 269 ? -7.337 2.273 4.828 1.00 84.75 269 HIS A C 1
ATOM 2136 O O . HIS A 1 269 ? -7.812 3.292 4.324 1.00 84.75 269 HIS A O 1
ATOM 2142 N N . ALA A 1 270 ? -8.023 1.490 5.668 1.00 90.75 270 ALA A N 1
ATOM 2143 C CA . ALA A 1 270 ? -9.361 1.811 6.130 1.00 90.75 270 ALA A CA 1
ATOM 2144 C C . ALA A 1 270 ? -9.362 3.170 6.848 1.00 90.75 270 ALA A C 1
ATOM 2146 O O . ALA A 1 270 ? -8.498 3.455 7.679 1.00 90.75 270 ALA A O 1
ATOM 2147 N N . LYS A 1 271 ? -10.328 4.017 6.491 1.00 90.44 271 LYS A N 1
ATOM 2148 C CA . LYS A 1 271 ? -10.589 5.307 7.133 1.00 90.44 271 LYS A CA 1
ATOM 2149 C C . LYS A 1 271 ? -11.983 5.262 7.716 1.00 90.44 271 LYS A C 1
ATOM 2151 O O . LYS A 1 271 ? -12.929 5.047 6.964 1.00 90.44 271 LYS A O 1
ATOM 2156 N N . TRP A 1 272 ? -12.085 5.431 9.023 1.00 95.06 272 TRP A N 1
ATOM 2157 C CA . TRP A 1 272 ? -13.362 5.477 9.717 1.00 95.06 272 TRP A CA 1
ATOM 2158 C C . TRP A 1 272 ? -14.028 6.847 9.567 1.00 95.06 272 TRP A C 1
ATOM 2160 O O . TRP A 1 272 ? -13.400 7.836 9.186 1.00 95.06 272 TRP A O 1
ATOM 2170 N N . GLU A 1 273 ? -15.315 6.873 9.879 1.00 96.69 273 GLU A N 1
ATOM 2171 C CA . GLU A 1 273 ? -16.133 8.069 10.001 1.00 96.69 273 GLU A CA 1
ATOM 2172 C C . GLU A 1 273 ? -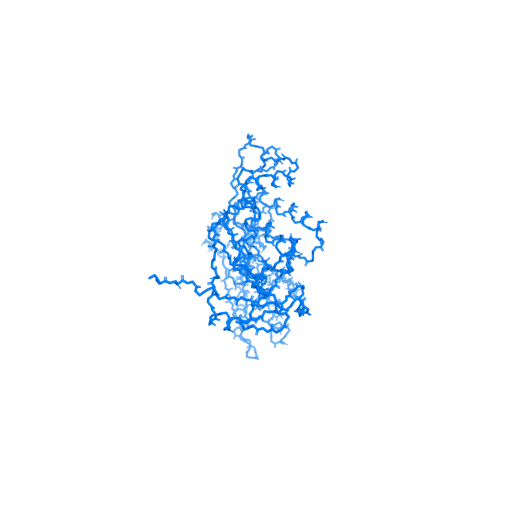16.480 8.273 11.474 1.00 96.69 273 GLU A C 1
ATOM 2174 O O . GLU A 1 273 ? -16.916 7.336 12.148 1.00 96.69 273 GLU A O 1
ATOM 2179 N N . ASP A 1 274 ? -16.301 9.491 11.976 1.00 97.38 274 ASP A N 1
ATOM 2180 C CA . ASP A 1 274 ? -16.746 9.837 13.321 1.00 97.38 274 ASP A CA 1
ATOM 2181 C C . ASP A 1 274 ? -18.274 9.881 13.359 1.00 97.38 274 ASP A C 1
ATOM 2183 O O . ASP A 1 274 ? -18.934 10.540 12.552 1.00 97.38 274 ASP A O 1
ATOM 2187 N N . PHE A 1 275 ? -18.841 9.161 14.317 1.00 96.44 275 PHE A N 1
ATOM 2188 C CA . PHE A 1 275 ? -20.267 8.968 14.479 1.00 96.44 275 PHE A CA 1
ATOM 2189 C C . PHE A 1 275 ? -20.700 9.486 15.847 1.00 96.44 275 PHE A C 1
ATOM 2191 O O . PHE A 1 275 ? -20.540 8.825 16.875 1.00 96.44 275 PHE A O 1
ATOM 2198 N N . LYS A 1 276 ? -21.243 10.704 15.852 1.00 96.88 276 LYS A N 1
ATOM 2199 C CA . LYS A 1 276 ? -21.703 11.363 17.072 1.00 96.88 276 LYS A CA 1
ATOM 2200 C C . LYS A 1 276 ? -23.045 10.788 17.536 1.00 96.88 276 LYS A C 1
ATOM 2202 O O . LYS A 1 276 ? -24.008 10.764 16.771 1.00 96.88 276 LYS A O 1
ATOM 2207 N N . LEU A 1 277 ? -23.095 10.375 18.800 1.00 95.94 277 LEU A N 1
ATOM 2208 C CA . LEU A 1 277 ? -24.309 10.012 19.528 1.00 95.94 277 LEU A CA 1
ATOM 2209 C C . LEU A 1 277 ? -24.879 11.264 20.221 1.00 95.94 277 LEU A C 1
ATOM 2211 O O . LEU A 1 277 ? -25.051 12.296 19.570 1.00 95.94 277 LEU A O 1
ATOM 2215 N N . VAL A 1 278 ? -25.205 11.197 21.512 1.00 96.62 278 VAL A N 1
ATOM 2216 C CA . VAL A 1 278 ? -25.679 12.360 22.273 1.00 96.62 278 VAL A CA 1
ATOM 2217 C C . VAL A 1 278 ? -24.472 13.202 22.686 1.00 96.62 278 VAL A C 1
ATOM 2219 O O . VAL A 1 278 ? -24.283 14.318 22.192 1.00 96.62 278 VAL A O 1
ATOM 2222 N N . ASN A 1 279 ? -23.622 12.621 23.528 1.00 95.06 279 ASN A N 1
ATOM 2223 C CA . ASN A 1 279 ? -22.414 13.228 24.077 1.00 95.06 279 ASN A CA 1
ATOM 2224 C C . ASN A 1 279 ? -21.147 12.512 23.589 1.00 95.06 279 ASN A C 1
ATOM 2226 O O . ASN A 1 279 ? -20.080 13.122 23.544 1.00 95.06 279 ASN A O 1
ATOM 2230 N N . TYR A 1 280 ? -21.276 11.256 23.161 1.00 96.88 280 TYR A N 1
ATOM 2231 C CA . TYR A 1 280 ? -20.156 10.412 22.765 1.00 96.88 280 TYR A CA 1
ATOM 2232 C C . TYR A 1 280 ? -19.872 10.431 21.255 1.00 96.88 280 TYR A C 1
ATOM 2234 O O . TYR A 1 280 ? -20.785 10.546 20.431 1.00 96.88 280 TYR A O 1
ATOM 2242 N N . ILE A 1 281 ? -18.600 10.267 20.877 1.00 97.50 281 ILE A N 1
ATOM 2243 C CA . ILE A 1 281 ? -18.169 10.064 19.487 1.00 97.50 281 ILE A CA 1
ATOM 2244 C C . ILE A 1 281 ? -17.668 8.629 19.347 1.00 97.50 281 ILE A C 1
ATOM 2246 O O . ILE A 1 281 ? -16.608 8.278 19.857 1.00 97.50 281 ILE A O 1
ATOM 2250 N N . ALA A 1 282 ? -18.442 7.809 18.640 1.00 97.44 282 ALA A N 1
ATOM 2251 C CA . ALA A 1 282 ? -18.017 6.491 18.193 1.00 97.44 282 ALA A CA 1
ATOM 2252 C C . ALA A 1 282 ? -17.348 6.593 16.815 1.00 97.44 282 ALA A C 1
ATOM 2254 O O . ALA A 1 282 ? -17.474 7.604 16.128 1.00 97.44 282 ALA A O 1
ATOM 2255 N N . HIS A 1 283 ? -16.683 5.530 16.371 1.00 98.06 283 HIS A N 1
ATOM 2256 C CA . HIS A 1 283 ? -16.039 5.493 15.057 1.00 98.06 283 HIS A CA 1
ATOM 2257 C C . HIS A 1 283 ? -16.643 4.380 14.218 1.00 98.06 283 HIS A C 1
ATOM 2259 O O . HIS A 1 283 ? -16.796 3.253 14.676 1.00 98.06 283 HIS A O 1
ATOM 2265 N N . ARG A 1 284 ? -17.018 4.672 12.979 1.00 96.75 284 ARG A N 1
ATOM 2266 C CA . ARG A 1 284 ? -17.708 3.724 12.109 1.00 96.75 284 ARG A CA 1
ATOM 2267 C C . ARG A 1 284 ? -16.858 3.384 10.896 1.00 96.75 284 ARG A C 1
ATOM 2269 O O . ARG A 1 284 ? -16.298 4.262 10.253 1.00 96.75 284 ARG A O 1
ATOM 2276 N N . TYR A 1 285 ? -16.835 2.109 10.521 1.00 96.44 285 TYR A N 1
ATOM 2277 C CA . TYR A 1 285 ? -16.365 1.692 9.203 1.00 96.44 285 TYR A CA 1
ATOM 2278 C C . TYR A 1 285 ? -17.258 0.593 8.642 1.00 96.44 285 TYR A C 1
ATOM 2280 O O . TYR A 1 285 ? -17.439 -0.450 9.273 1.00 96.44 285 TYR A O 1
ATOM 2288 N N . SER A 1 286 ? -17.805 0.806 7.441 1.00 94.38 286 SER A N 1
ATOM 2289 C CA . SER A 1 286 ? -18.750 -0.126 6.817 1.00 94.38 286 SER A CA 1
ATOM 2290 C C . SER A 1 286 ? -19.912 -0.456 7.780 1.00 94.38 286 SER A C 1
ATOM 2292 O O . SER A 1 286 ? -20.642 0.449 8.202 1.00 94.38 286 SER A O 1
ATOM 2294 N N . ASN A 1 287 ? -20.070 -1.725 8.158 1.00 93.50 287 ASN A N 1
ATOM 2295 C CA . ASN A 1 287 ? -21.097 -2.217 9.079 1.00 93.50 287 ASN A CA 1
ATOM 2296 C C . ASN A 1 287 ? -20.567 -2.454 10.509 1.00 93.50 287 ASN A C 1
ATOM 2298 O O . ASN A 1 287 ? -21.236 -3.117 11.301 1.00 93.50 287 ASN A O 1
ATOM 2302 N N . SER A 1 288 ? -19.381 -1.937 10.838 1.00 97.06 288 SER A N 1
ATOM 2303 C CA . SER A 1 288 ? -18.805 -1.964 12.185 1.00 97.06 288 SER A CA 1
ATOM 2304 C C . SER A 1 288 ? -18.915 -0.601 12.855 1.00 97.06 288 SER A C 1
ATOM 2306 O O . SER A 1 288 ? -18.562 0.413 12.247 1.00 97.06 288 SER A O 1
ATOM 2308 N N . LEU A 1 289 ? -19.314 -0.592 14.123 1.00 98.06 289 LEU A N 1
ATOM 2309 C CA . LEU A 1 289 ? -19.162 0.551 15.021 1.00 98.06 289 LEU A CA 1
ATOM 2310 C C . LEU A 1 289 ? -18.098 0.228 16.077 1.00 98.06 289 LEU A C 1
ATOM 2312 O O . LEU A 1 289 ? -18.099 -0.870 16.621 1.00 98.06 289 LEU A O 1
ATOM 2316 N N . TYR A 1 290 ? -17.214 1.170 16.366 1.00 98.31 290 TYR A N 1
ATOM 2317 C CA . TYR A 1 290 ? -16.126 1.065 17.331 1.00 98.31 290 TYR A CA 1
ATOM 2318 C C . TYR A 1 290 ? -16.360 2.073 18.457 1.00 98.31 290 TYR A C 1
ATOM 2320 O O . TYR A 1 290 ? -16.519 3.268 18.198 1.00 98.31 290 TYR A O 1
ATOM 2328 N N . ILE A 1 291 ? -16.391 1.587 19.696 1.00 97.44 291 ILE A N 1
ATOM 2329 C CA . ILE A 1 291 ? -16.529 2.387 20.917 1.00 97.44 291 ILE A CA 1
ATOM 2330 C C . ILE A 1 291 ? -15.231 2.192 21.701 1.00 97.44 291 ILE A C 1
ATOM 2332 O O . ILE A 1 291 ? -14.967 1.095 22.192 1.00 97.44 291 ILE A O 1
ATOM 2336 N N . ILE A 1 292 ? -14.386 3.223 21.714 1.00 95.88 292 ILE A N 1
ATOM 2337 C CA . ILE A 1 292 ? -12.991 3.128 22.169 1.00 95.88 292 ILE A CA 1
ATOM 2338 C C . ILE A 1 292 ? -12.709 4.121 23.284 1.00 95.88 292 ILE A C 1
ATOM 2340 O O . ILE A 1 292 ? -12.263 3.707 24.339 1.00 95.88 292 ILE A O 1
ATOM 2344 N N . ASN A 1 293 ? -12.981 5.408 23.068 1.00 94.06 293 ASN A N 1
ATOM 2345 C CA . ASN A 1 293 ? -12.738 6.432 24.081 1.00 94.06 293 ASN A CA 1
ATOM 2346 C C . ASN A 1 293 ? -13.645 6.251 25.304 1.00 94.06 293 ASN A C 1
ATOM 2348 O O . ASN A 1 293 ? -14.717 5.643 25.220 1.00 94.06 293 ASN A O 1
ATOM 2352 N N . GLU A 1 294 ? -13.240 6.853 26.413 1.00 91.38 294 GLU A N 1
ATOM 2353 C CA . GLU A 1 294 ? -14.038 6.950 27.632 1.00 91.38 294 GLU A CA 1
ATOM 2354 C C . GLU A 1 294 ? -15.207 7.941 27.493 1.00 91.38 294 GLU A C 1
ATOM 2356 O O . GLU A 1 294 ? -15.295 8.719 26.540 1.00 91.38 294 GLU A O 1
ATOM 2361 N N . GLY A 1 295 ? -16.111 7.932 28.476 1.00 91.50 295 GLY A N 1
ATOM 2362 C CA . GLY A 1 295 ? -17.168 8.943 28.602 1.00 91.50 295 GLY A CA 1
ATOM 2363 C C . GLY A 1 295 ? -18.475 8.627 27.873 1.00 91.50 295 GLY A C 1
ATOM 2364 O O . GLY A 1 295 ? -19.303 9.517 27.713 1.00 91.50 295 GLY A O 1
ATOM 2365 N N . ILE A 1 296 ? -18.682 7.382 27.434 1.00 94.88 296 ILE A N 1
ATOM 2366 C CA . ILE A 1 296 ? -19.990 6.946 26.932 1.00 94.88 296 ILE A CA 1
ATOM 2367 C C . ILE A 1 296 ? -21.004 6.829 28.082 1.00 94.88 296 ILE A C 1
ATOM 2369 O O . ILE A 1 296 ? -20.721 6.226 29.120 1.00 94.88 296 ILE A O 1
ATOM 2373 N N . GLU A 1 297 ? -22.201 7.381 27.892 1.00 95.62 297 GLU A N 1
ATOM 2374 C CA . GLU A 1 297 ? -23.265 7.400 28.902 1.00 95.62 297 GLU A CA 1
ATOM 2375 C C . GLU A 1 297 ? -24.481 6.551 28.478 1.00 95.62 297 GLU A C 1
ATOM 2377 O O . GLU A 1 297 ? -24.677 6.238 27.303 1.00 95.62 297 GLU A O 1
ATOM 2382 N N . SER A 1 298 ? -25.375 6.217 29.417 1.00 96.25 298 SER A N 1
ATOM 2383 C CA . SER A 1 298 ? -26.630 5.492 29.119 1.00 96.25 298 SER A CA 1
ATOM 2384 C C . SER A 1 298 ? -27.537 6.228 28.116 1.00 96.25 298 SER A C 1
ATOM 2386 O O . SER A 1 298 ? -28.317 5.607 27.387 1.00 96.25 298 SER A O 1
ATOM 2388 N N . SER A 1 299 ? -27.430 7.560 28.043 1.00 97.25 299 SER A N 1
ATOM 2389 C CA . SER A 1 299 ? -28.120 8.389 27.046 1.00 97.25 299 SER A CA 1
ATOM 2390 C C . SER A 1 299 ? -27.640 8.074 25.621 1.00 97.25 299 SER A C 1
ATOM 2392 O O . SER A 1 299 ? -28.459 7.939 24.709 1.00 97.25 299 SER A O 1
ATOM 2394 N N . ASP A 1 300 ? -26.333 7.869 25.440 1.00 97.88 300 ASP A N 1
ATOM 2395 C CA . ASP A 1 300 ? -25.718 7.472 24.175 1.00 97.88 300 ASP A CA 1
ATOM 2396 C C . ASP A 1 300 ? -26.110 6.047 23.780 1.00 97.88 300 ASP A C 1
ATOM 2398 O O . ASP A 1 300 ? -26.441 5.807 22.618 1.00 97.88 300 ASP A O 1
ATOM 2402 N N . ILE A 1 301 ? -26.140 5.111 24.739 1.00 97.44 301 ILE A N 1
ATOM 2403 C CA . ILE A 1 301 ? -26.595 3.732 24.499 1.00 97.44 301 ILE A CA 1
ATOM 2404 C C . ILE A 1 301 ? -28.053 3.727 24.043 1.00 97.44 301 ILE A C 1
ATOM 2406 O O . ILE A 1 301 ? -28.381 3.117 23.026 1.00 97.44 301 ILE A O 1
ATOM 2410 N N . SER A 1 302 ? -28.924 4.449 24.747 1.00 97.06 302 SER A N 1
ATOM 2411 C CA . SER A 1 302 ? -30.341 4.558 24.384 1.00 97.06 302 SER A CA 1
ATOM 2412 C C . SER A 1 302 ? -30.513 5.112 22.968 1.00 97.06 302 SER A C 1
ATOM 2414 O O . SER A 1 302 ? -31.272 4.553 22.174 1.00 97.06 302 SER A O 1
ATOM 2416 N N . ARG A 1 303 ? -29.752 6.161 22.619 1.00 97.50 303 ARG A N 1
ATOM 2417 C CA . ARG A 1 303 ? -29.760 6.740 21.271 1.00 97.50 303 ARG A CA 1
ATOM 2418 C C . ARG A 1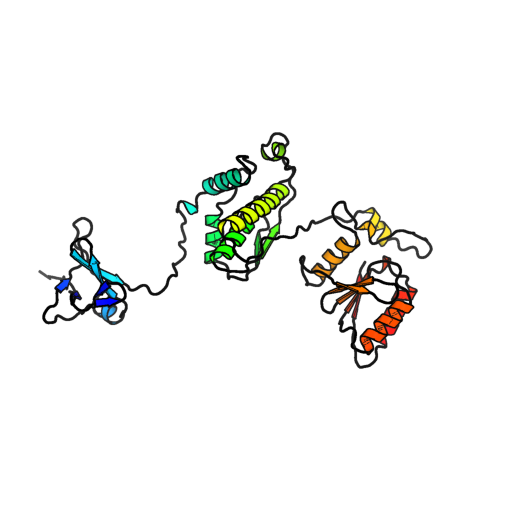 303 ? -29.256 5.753 20.219 1.00 97.50 303 ARG A C 1
ATOM 2420 O O . ARG A 1 303 ? -29.876 5.625 19.169 1.00 97.50 303 ARG A O 1
ATOM 2427 N N . LEU A 1 304 ? -28.166 5.036 20.488 1.00 97.25 304 LEU A N 1
ATOM 2428 C CA . LEU A 1 304 ? -27.615 4.029 19.579 1.00 97.25 304 LEU A CA 1
ATOM 2429 C C . LEU A 1 304 ? -28.646 2.938 19.253 1.00 97.25 304 LEU A C 1
ATOM 2431 O O . LEU A 1 304 ? -28.838 2.595 18.087 1.00 97.25 304 LEU A O 1
ATOM 2435 N N . ILE A 1 305 ? -29.328 2.417 20.273 1.00 96.31 305 ILE A N 1
ATOM 2436 C CA . ILE A 1 305 ? -30.335 1.361 20.122 1.00 96.31 305 ILE A CA 1
ATOM 2437 C C . ILE A 1 305 ? -31.536 1.861 19.317 1.00 96.31 305 ILE A C 1
ATOM 2439 O O . ILE A 1 305 ? -31.940 1.196 18.364 1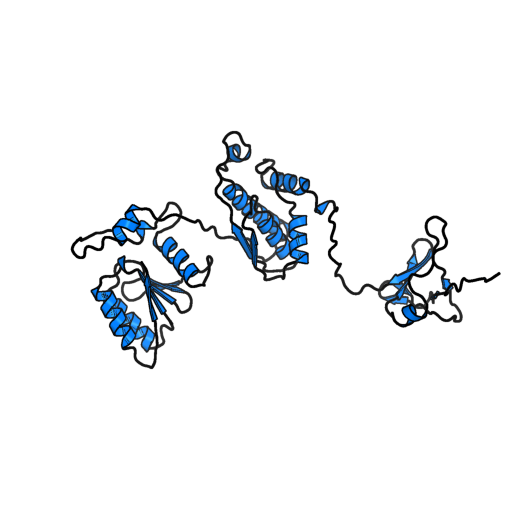.00 96.31 305 ILE A O 1
ATOM 2443 N N . GLU A 1 306 ? -32.047 3.057 19.626 1.00 95.56 306 GLU A N 1
ATOM 2444 C CA . GLU A 1 306 ? -33.120 3.697 18.856 1.00 95.56 306 GLU A CA 1
ATOM 2445 C C . GLU A 1 306 ? -32.753 3.803 17.366 1.00 95.56 306 GLU A C 1
ATOM 2447 O O . GLU A 1 306 ? -33.535 3.422 16.493 1.00 95.56 306 GLU A O 1
ATOM 2452 N N . MET A 1 307 ? -31.534 4.259 17.064 1.00 95.12 307 MET A N 1
ATOM 2453 C CA . MET A 1 307 ? -31.063 4.402 15.686 1.00 95.12 307 MET A CA 1
ATOM 2454 C C . MET A 1 307 ? -30.972 3.058 14.948 1.00 95.12 307 MET A C 1
ATOM 2456 O O . MET A 1 307 ? -31.283 2.991 13.755 1.00 95.12 307 MET A O 1
ATOM 2460 N N . ILE A 1 308 ? -30.569 1.982 15.631 1.00 95.31 308 ILE A N 1
ATOM 2461 C CA . ILE A 1 308 ? -30.524 0.627 15.057 1.00 95.31 308 ILE A CA 1
ATOM 2462 C C . ILE A 1 308 ? -31.944 0.119 14.764 1.00 95.31 308 ILE A C 1
ATOM 2464 O O . ILE A 1 308 ? -32.209 -0.395 13.672 1.00 95.31 308 ILE A O 1
ATOM 2468 N N . GLU A 1 309 ? -32.873 0.278 15.710 1.00 94.25 309 GLU A N 1
ATOM 2469 C CA . GLU A 1 309 ? -34.256 -0.199 15.576 1.00 94.25 309 GLU A CA 1
ATOM 2470 C C . GLU A 1 309 ? -35.040 0.552 14.491 1.00 94.25 309 GLU A C 1
ATOM 2472 O O . GLU A 1 309 ? -35.827 -0.067 13.764 1.00 94.25 309 GLU A O 1
ATOM 2477 N N . ASN A 1 310 ? -34.776 1.854 14.337 1.00 93.75 310 ASN A N 1
ATOM 2478 C CA . ASN A 1 310 ? -35.411 2.727 13.346 1.00 93.75 310 ASN A CA 1
ATOM 2479 C C . ASN A 1 310 ? -34.780 2.642 11.942 1.00 93.75 310 ASN A C 1
ATOM 2481 O O . ASN A 1 310 ? -35.253 3.305 11.020 1.00 93.75 310 ASN A O 1
ATOM 2485 N N . ASN A 1 311 ? -33.751 1.808 11.739 1.00 90.81 311 ASN A N 1
ATOM 2486 C CA . ASN A 1 311 ? -32.959 1.720 10.499 1.00 90.81 311 ASN A CA 1
ATOM 2487 C C . ASN A 1 311 ? -32.183 3.000 10.132 1.00 90.81 311 ASN A C 1
ATOM 2489 O O . ASN A 1 311 ? -31.754 3.146 8.985 1.00 90.81 311 ASN A O 1
ATOM 2493 N N . GLU A 1 312 ? -31.967 3.906 11.086 1.00 93.44 312 GLU A N 1
ATOM 2494 C CA . GLU A 1 312 ? -31.089 5.071 10.912 1.00 93.44 312 GLU A CA 1
ATOM 2495 C C . GLU A 1 312 ? -29.614 4.640 10.892 1.00 93.44 312 GLU A C 1
ATOM 2497 O O . GLU A 1 312 ? -28.793 5.228 10.188 1.00 93.44 312 GLU A O 1
ATOM 2502 N N . LEU A 1 313 ? -29.281 3.567 11.621 1.00 93.25 313 LEU A N 1
ATOM 2503 C CA . LEU A 1 313 ? -27.942 2.996 11.693 1.00 93.25 313 LEU A CA 1
ATOM 2504 C C . LEU A 1 313 ? -27.956 1.502 11.339 1.00 93.25 313 LEU A C 1
ATOM 2506 O O . LEU A 1 313 ? -28.320 0.649 12.143 1.00 93.25 313 LEU A O 1
ATOM 2510 N N . ASN A 1 314 ? -27.497 1.175 10.129 1.00 92.88 314 ASN A N 1
ATOM 2511 C CA . ASN A 1 314 ? -27.328 -0.212 9.694 1.00 92.88 314 ASN A CA 1
ATOM 2512 C C . ASN A 1 314 ? -25.906 -0.698 9.992 1.00 92.88 314 ASN A C 1
ATOM 2514 O O . ASN A 1 314 ? -24.977 -0.355 9.261 1.00 92.88 314 ASN A O 1
ATOM 2518 N N . ILE A 1 315 ? -25.752 -1.487 11.053 1.00 95.56 315 ILE A N 1
ATOM 2519 C CA . ILE A 1 315 ? -24.500 -2.145 11.453 1.00 95.56 315 ILE A CA 1
ATOM 2520 C C . ILE A 1 315 ? -24.762 -3.621 11.759 1.00 95.56 315 ILE A C 1
ATOM 2522 O O . ILE A 1 315 ? -25.884 -3.997 12.086 1.00 95.56 315 ILE A O 1
ATOM 2526 N N . SER A 1 316 ? -23.730 -4.454 11.642 1.00 95.50 316 SER A N 1
ATOM 2527 C CA . SER A 1 316 ? -23.777 -5.878 11.993 1.00 95.50 316 SER A CA 1
ATOM 2528 C C . SER A 1 316 ? -22.986 -6.195 13.258 1.00 95.50 316 SER A C 1
ATOM 2530 O O . SER A 1 316 ? -23.212 -7.236 13.864 1.00 95.50 316 SER A O 1
ATOM 2532 N N . ARG A 1 317 ? -22.055 -5.321 13.660 1.00 96.88 317 ARG A N 1
ATOM 2533 C CA . ARG A 1 317 ? -21.245 -5.511 14.865 1.00 96.88 317 ARG A CA 1
ATOM 2534 C C . ARG A 1 317 ? -20.864 -4.200 15.541 1.00 96.88 317 ARG A C 1
ATOM 2536 O O . ARG A 1 317 ? -20.652 -3.188 14.870 1.00 96.88 317 ARG A O 1
ATOM 2543 N N . ILE A 1 318 ? -20.722 -4.265 16.858 1.00 98.12 318 ILE A N 1
ATOM 2544 C CA . ILE A 1 318 ? -20.152 -3.230 17.715 1.00 98.12 318 ILE A CA 1
ATOM 2545 C C . ILE A 1 318 ? -18.895 -3.817 18.355 1.00 98.12 318 ILE A C 1
ATOM 2547 O O . ILE A 1 318 ? -18.952 -4.864 18.995 1.00 98.12 318 ILE A O 1
ATOM 2551 N N . VAL A 1 319 ? -17.761 -3.157 18.167 1.00 98.00 319 VAL A N 1
ATOM 2552 C CA . VAL A 1 319 ? -16.484 -3.506 18.788 1.00 98.00 319 VAL A CA 1
ATOM 2553 C C . VAL A 1 319 ? -16.243 -2.528 19.930 1.00 98.00 319 VAL A C 1
ATOM 2555 O O . VAL A 1 319 ? -16.291 -1.317 19.710 1.00 98.00 319 VAL A O 1
ATOM 2558 N N . ILE A 1 320 ? -16.011 -3.039 21.136 1.00 95.88 320 ILE A N 1
ATOM 2559 C CA . ILE A 1 320 ? -15.812 -2.212 22.329 1.00 95.88 320 ILE A CA 1
ATOM 2560 C C . ILE A 1 320 ? -14.427 -2.433 22.930 1.00 95.88 320 ILE A C 1
ATOM 2562 O O . ILE A 1 320 ? -13.967 -3.574 23.011 1.00 95.88 320 ILE A O 1
ATOM 2566 N N . TYR A 1 321 ? -13.795 -1.344 23.368 1.00 93.50 321 TYR A N 1
ATOM 2567 C CA . TYR A 1 321 ? -12.593 -1.385 24.194 1.00 93.50 321 TYR A CA 1
ATOM 2568 C C . TYR A 1 321 ? -12.978 -1.482 25.665 1.00 93.50 321 TYR A C 1
ATOM 2570 O O . TYR A 1 321 ? -13.441 -0.511 26.258 1.00 93.50 321 TYR A O 1
ATOM 2578 N N . THR A 1 322 ? -12.856 -2.668 26.259 1.00 87.94 322 THR A N 1
ATOM 2579 C CA . THR A 1 322 ? -13.464 -2.933 27.571 1.00 87.94 322 THR A CA 1
ATOM 2580 C C . THR A 1 322 ? -12.873 -2.100 28.702 1.00 87.94 322 THR A C 1
ATOM 2582 O O . THR A 1 322 ? -13.590 -1.819 29.655 1.00 87.94 322 THR A O 1
ATOM 2585 N N . TYR A 1 323 ? -11.609 -1.684 28.602 1.00 85.12 323 TYR A N 1
ATOM 2586 C CA . TYR A 1 323 ? -10.953 -0.890 29.647 1.00 85.12 323 TYR A CA 1
ATOM 2587 C C . TYR A 1 323 ? -11.463 0.552 29.725 1.00 85.12 323 TYR A C 1
ATOM 2589 O O . TYR A 1 323 ? -11.474 1.130 30.805 1.00 85.12 323 TYR A O 1
ATOM 2597 N N . SER A 1 324 ? -11.972 1.110 28.625 1.00 88.19 324 SER A N 1
ATOM 2598 C CA . SER A 1 324 ? -12.507 2.479 28.600 1.00 88.19 324 SER A CA 1
ATOM 2599 C C . SER A 1 324 ? -13.993 2.577 28.953 1.00 88.19 324 SER A C 1
ATOM 2601 O O . SER A 1 324 ? -14.557 3.673 28.983 1.00 88.19 324 SER A O 1
ATOM 2603 N N . LEU A 1 325 ? -14.667 1.445 29.186 1.00 88.62 325 LEU A N 1
ATOM 2604 C CA . LEU A 1 325 ? -16.105 1.405 29.441 1.00 88.62 325 LEU A CA 1
ATOM 2605 C C . LEU A 1 325 ? -16.405 0.859 30.845 1.00 88.62 325 LEU A C 1
ATOM 2607 O O . LEU A 1 325 ? -15.987 -0.250 31.179 1.00 88.62 325 LEU A O 1
ATOM 2611 N N . PRO A 1 326 ? -17.228 1.555 31.654 1.00 89.19 326 PRO A N 1
ATOM 2612 C CA . PRO A 1 326 ? -17.698 1.010 32.921 1.00 89.19 326 PRO A CA 1
ATOM 2613 C C . PRO A 1 326 ? -18.478 -0.299 32.728 1.00 89.19 326 PRO A C 1
ATOM 2615 O O . PRO A 1 326 ? -19.313 -0.414 31.827 1.00 89.19 326 PRO A O 1
ATOM 2618 N N . PHE A 1 327 ? -18.299 -1.261 33.640 1.00 87.00 327 PHE A N 1
ATOM 2619 C CA . PHE A 1 327 ? -19.006 -2.553 33.613 1.00 87.00 327 PHE A CA 1
ATOM 2620 C C . PHE A 1 327 ? -20.536 -2.410 33.517 1.00 87.00 327 PHE A C 1
ATOM 2622 O O . PHE A 1 327 ? -21.211 -3.215 32.873 1.00 87.00 327 PHE A O 1
ATOM 2629 N N . THR A 1 328 ? -21.100 -1.373 34.141 1.00 90.75 328 THR A N 1
ATOM 2630 C CA . THR A 1 328 ? -22.532 -1.054 34.063 1.00 90.75 328 THR A CA 1
ATOM 2631 C C . THR A 1 328 ? -22.968 -0.732 32.635 1.00 90.75 328 THR A C 1
ATOM 2633 O O . THR A 1 328 ? -23.951 -1.306 32.170 1.00 90.75 328 THR A O 1
ATOM 2636 N N . ILE A 1 329 ? -22.206 0.098 31.917 1.00 94.12 329 ILE A N 1
ATOM 2637 C CA . ILE A 1 329 ? -22.475 0.473 30.523 1.00 94.12 329 ILE A CA 1
ATOM 2638 C C . ILE A 1 329 ? -22.323 -0.731 29.589 1.00 94.12 329 ILE A C 1
ATOM 2640 O O . ILE A 1 329 ? -23.170 -0.949 28.724 1.00 94.12 329 ILE A O 1
ATOM 2644 N N . ILE A 1 330 ? -21.294 -1.562 29.788 1.00 92.69 330 ILE A N 1
ATOM 2645 C CA . ILE A 1 330 ? -21.088 -2.780 28.986 1.00 92.69 330 ILE A CA 1
ATOM 2646 C C . ILE A 1 330 ? -22.296 -3.723 29.111 1.00 92.69 330 ILE A C 1
ATOM 2648 O O . ILE A 1 330 ? -22.812 -4.222 28.107 1.00 92.69 330 ILE A O 1
ATOM 2652 N N . ASN A 1 331 ? -22.786 -3.955 30.333 1.00 94.38 331 ASN A N 1
ATOM 2653 C CA . ASN A 1 331 ? -23.955 -4.810 30.555 1.00 94.38 331 ASN A CA 1
ATOM 2654 C C . ASN A 1 331 ? -25.250 -4.200 30.025 1.00 94.38 331 ASN A C 1
ATOM 2656 O O . ASN A 1 331 ? -26.091 -4.933 29.499 1.00 94.38 331 ASN A O 1
ATOM 2660 N N . GLU A 1 332 ? -25.419 -2.884 30.155 1.00 96.12 332 GLU A N 1
ATOM 2661 C CA . GLU A 1 332 ? -26.547 -2.160 29.574 1.00 96.12 332 GLU A CA 1
ATOM 2662 C C . GLU A 1 332 ? -26.571 -2.351 28.051 1.00 96.12 332 GLU A C 1
ATOM 2664 O O . GLU A 1 332 ? -27.577 -2.808 27.502 1.00 96.12 332 GLU A O 1
ATOM 2669 N N . LEU A 1 333 ? -25.440 -2.113 27.378 1.00 96.12 333 LEU A N 1
ATOM 2670 C CA . LEU A 1 333 ? -25.292 -2.312 25.938 1.00 96.12 333 LEU A CA 1
ATOM 2671 C C . LEU A 1 333 ? -25.606 -3.759 25.535 1.00 96.12 333 LEU A C 1
ATOM 2673 O O . LEU A 1 333 ? -26.443 -3.985 24.662 1.00 96.12 333 LEU A O 1
ATOM 2677 N N . LYS A 1 334 ? -24.997 -4.749 26.201 1.00 96.06 334 LYS A N 1
ATOM 2678 C CA . LYS A 1 334 ? -25.249 -6.179 25.945 1.00 96.06 334 LYS A CA 1
ATOM 2679 C C . LYS A 1 334 ? -26.718 -6.555 26.106 1.00 96.06 334 LYS A C 1
ATOM 2681 O O . LYS A 1 334 ? -27.267 -7.285 25.278 1.00 96.06 334 LYS A O 1
ATOM 2686 N N . THR A 1 335 ? -27.361 -6.058 27.158 1.00 95.94 335 THR A N 1
ATOM 2687 C CA . THR A 1 335 ? -28.771 -6.342 27.440 1.00 95.94 335 THR A CA 1
ATOM 2688 C C . THR A 1 335 ? -29.675 -5.729 26.378 1.00 95.94 335 THR A C 1
ATOM 2690 O O . THR A 1 335 ? -30.581 -6.406 25.892 1.00 95.94 335 THR A O 1
ATOM 2693 N N . ASN A 1 336 ? -29.420 -4.483 25.978 1.00 95.00 336 ASN A N 1
ATOM 2694 C CA . ASN A 1 336 ? -30.212 -3.817 24.950 1.00 95.00 336 ASN A CA 1
ATOM 2695 C C . ASN A 1 336 ? -30.026 -4.467 23.573 1.00 95.00 336 ASN A C 1
ATOM 2697 O O . ASN A 1 336 ? -31.015 -4.751 22.903 1.00 95.00 336 ASN A O 1
ATOM 2701 N N . ILE A 1 337 ? -28.789 -4.796 23.186 1.00 94.88 337 ILE A N 1
ATOM 2702 C CA . ILE A 1 337 ? -28.501 -5.463 21.908 1.00 94.88 337 ILE A CA 1
ATOM 2703 C C . ILE A 1 337 ? -29.167 -6.846 21.823 1.00 94.88 337 ILE A C 1
ATOM 2705 O O . ILE A 1 337 ? -29.740 -7.197 20.793 1.00 94.88 337 ILE A O 1
ATOM 2709 N N . LYS A 1 338 ? -29.183 -7.618 22.917 1.00 93.31 338 LYS A N 1
ATOM 2710 C CA . LYS A 1 338 ? -29.874 -8.919 22.966 1.00 93.31 338 LYS A CA 1
ATOM 2711 C C . LYS A 1 338 ? -31.396 -8.804 22.802 1.00 93.31 338 LYS A C 1
ATOM 2713 O O . LYS A 1 338 ? -32.028 -9.746 22.333 1.00 93.31 338 LYS A O 1
ATOM 2718 N N . ASN A 1 339 ? -31.975 -7.675 23.207 1.00 92.19 339 ASN A N 1
ATOM 2719 C CA . ASN A 1 339 ? -33.416 -7.424 23.191 1.00 92.19 339 ASN A CA 1
ATOM 2720 C C . ASN A 1 339 ? -33.862 -6.527 22.021 1.00 92.19 339 ASN A C 1
ATOM 2722 O O . ASN A 1 339 ? -34.977 -6.001 22.062 1.00 92.19 339 ASN A O 1
ATOM 2726 N N . LEU A 1 340 ? -33.018 -6.355 20.994 1.00 91.56 340 LEU A N 1
ATOM 2727 C CA . LEU A 1 340 ? -33.348 -5.560 19.812 1.00 91.56 340 LEU A CA 1
ATOM 2728 C C . LEU A 1 340 ? -34.650 -6.030 19.161 1.00 91.56 340 LEU A C 1
ATOM 2730 O O . LEU A 1 340 ? -34.893 -7.224 18.954 1.00 91.56 340 LEU A O 1
ATOM 2734 N N . ARG A 1 341 ? -35.485 -5.063 18.790 1.00 87.81 341 ARG A N 1
ATOM 2735 C CA . ARG A 1 341 ? -36.735 -5.309 18.070 1.00 87.81 341 ARG A CA 1
ATOM 2736 C C . ARG A 1 341 ? -36.483 -5.485 16.568 1.00 87.81 341 ARG A C 1
ATOM 2738 O O . ARG A 1 341 ? -35.370 -5.358 16.062 1.00 87.81 341 ARG A O 1
ATOM 2745 N N . ASN A 1 342 ? -37.552 -5.780 15.827 1.00 79.56 342 ASN A N 1
ATOM 2746 C CA . ASN A 1 342 ? -37.564 -5.804 14.357 1.00 79.56 342 ASN A CA 1
ATOM 2747 C C . ASN A 1 342 ? -36.610 -6.828 13.703 1.00 79.56 342 ASN A C 1
ATOM 2749 O O . ASN A 1 342 ? -36.142 -6.601 12.588 1.00 79.56 342 ASN A O 1
ATOM 2753 N N . ASN A 1 343 ? -36.341 -7.961 14.368 1.00 78.75 343 ASN A N 1
ATOM 2754 C CA . ASN A 1 343 ? -35.437 -9.022 13.892 1.00 78.75 343 ASN A CA 1
ATOM 2755 C C . ASN A 1 343 ? -34.031 -8.512 13.517 1.00 78.75 343 ASN A C 1
ATOM 2757 O O . ASN A 1 343 ? -33.386 -9.053 12.616 1.00 78.75 343 ASN A O 1
ATOM 2761 N N . LYS A 1 344 ? -33.559 -7.453 14.183 1.00 85.12 344 LYS A N 1
ATOM 2762 C CA . LYS A 1 344 ? -32.196 -6.949 14.024 1.00 85.12 344 LYS A CA 1
ATOM 2763 C C . LYS A 1 344 ? -31.230 -7.800 14.841 1.00 85.12 344 LYS A C 1
ATOM 2765 O O . LYS A 1 344 ? -31.500 -8.123 15.991 1.00 85.12 344 LYS A O 1
ATOM 2770 N N . THR A 1 345 ? -30.093 -8.135 14.242 1.00 89.06 345 THR A N 1
ATOM 2771 C CA . THR A 1 345 ? -29.006 -8.869 14.897 1.00 89.06 345 THR A CA 1
ATOM 2772 C C . THR A 1 345 ? -27.731 -8.051 14.790 1.00 89.06 345 THR A C 1
ATOM 2774 O O . THR A 1 345 ? -27.296 -7.735 13.680 1.00 89.06 345 THR A O 1
ATOM 2777 N N . VAL A 1 346 ? -27.154 -7.705 15.936 1.00 96.00 346 VAL A N 1
ATOM 2778 C CA . VAL A 1 346 ? -25.883 -6.989 16.041 1.00 96.00 346 VAL A CA 1
ATOM 2779 C C . VAL A 1 346 ? -25.010 -7.752 17.026 1.00 96.00 346 VAL A C 1
ATOM 2781 O O . VAL A 1 346 ? -25.437 -8.013 18.148 1.00 96.00 346 VAL A O 1
ATOM 2784 N N . ASP A 1 347 ? -23.800 -8.106 16.611 1.00 96.12 347 ASP A N 1
ATOM 2785 C CA . ASP A 1 347 ? -22.844 -8.793 17.476 1.00 96.12 347 ASP A CA 1
ATOM 2786 C C . ASP A 1 347 ? -22.036 -7.785 18.298 1.00 96.12 347 ASP A C 1
ATOM 2788 O O . ASP A 1 347 ? -21.648 -6.731 17.794 1.00 96.12 347 ASP A O 1
ATOM 2792 N N . ILE A 1 348 ? -21.744 -8.115 19.555 1.00 96.62 348 ILE A N 1
ATOM 2793 C CA . ILE A 1 348 ? -20.801 -7.348 20.377 1.00 96.62 348 ILE A CA 1
ATOM 2794 C C . ILE A 1 348 ? -19.485 -8.113 20.431 1.00 96.62 348 ILE A C 1
ATOM 2796 O O . ILE A 1 348 ? -19.456 -9.283 20.811 1.00 96.62 348 ILE A O 1
ATOM 2800 N N . ILE A 1 349 ? -18.401 -7.434 20.068 1.00 96.50 349 ILE A N 1
ATOM 2801 C CA . ILE A 1 349 ? -17.037 -7.947 20.134 1.00 96.50 349 ILE A CA 1
ATOM 2802 C C . ILE A 1 349 ? -16.297 -7.144 21.196 1.00 96.50 349 ILE A C 1
ATOM 2804 O O . ILE A 1 349 ? -16.099 -5.940 21.051 1.00 96.50 349 ILE A O 1
ATOM 2808 N N . GLU A 1 350 ? -15.886 -7.822 22.257 1.00 92.94 350 GLU A N 1
ATOM 2809 C CA . GLU A 1 350 ? -15.071 -7.236 23.317 1.00 92.94 350 GLU A CA 1
ATOM 2810 C C . GLU A 1 350 ? -13.597 -7.383 22.952 1.00 92.94 350 GLU A C 1
ATOM 2812 O O . GLU A 1 350 ? -13.160 -8.464 22.545 1.00 92.94 350 GLU A O 1
ATOM 2817 N N . ARG A 1 351 ? -12.847 -6.286 23.050 1.00 90.44 351 ARG A N 1
ATOM 2818 C CA . ARG A 1 351 ? -11.401 -6.263 22.853 1.00 90.44 351 ARG A CA 1
ATOM 2819 C C . ARG A 1 351 ? -10.718 -5.589 24.032 1.00 90.44 351 ARG A C 1
ATOM 2821 O O . ARG A 1 351 ? -11.280 -4.687 24.658 1.00 90.44 351 ARG A O 1
ATOM 2828 N N . TYR A 1 352 ? -9.508 -6.071 24.261 1.00 80.81 352 TYR A N 1
ATOM 2829 C CA . TYR A 1 352 ? -8.608 -5.740 25.351 1.00 80.81 352 TYR A CA 1
ATOM 2830 C C . TYR A 1 352 ? -7.346 -5.108 24.788 1.00 80.81 352 TYR A C 1
ATOM 2832 O O . TYR A 1 352 ? -7.015 -5.420 23.615 1.00 80.81 352 TYR A O 1
#

Secondary structure (DSSP, 8-state):
---------EEEEEEEEEGGGEEEEESS--TTPEEEPPPPBTTB----SS-HHHHHH-TTEEEEE-TTS-EEEEE-------PPPS---SGGG-HHHHHHHHHHHTTT----SSPPPHHHHHHHHHHH--TTPEEEETT-TTTHHHHHHHHHHHHH----EEEE----PBPPTTSHHHHTT--BHHHHHHHHHHHHHHHHHHHH---S----------PPPHHHHHHHH---TT------TTGGG-BTTB-HHHHHHHHHHHHTTS-TT---EEEE-SS-EEEEETTEEEE-SS---HHHHHHHHHHHHTTSS--SEEEEEGGGS-HHHHHHHHHHHHT-STT---EEEEE-

Sequence (352 aa):
MLSIKIIDLIYINPQSELDNGLLKISLTPFNGAIELFPKKSQGISTVWRWGKEKSLENINIAAKKMIDGGYMIVEKYRKNETMARSVWNGKEDNSEKGTLLVKELFNGNKVFDFPKSNDMIKKIFEIGSCPNDIILDFFSGSATTAHAVMKLNAEDGGNRKYILVQLPEEIEESKPAFKAGYKTIDEIGRERIRLAAKKIKEETNANIDYGFKVVKLENVQEDTLDRLESFDPNVLVSDDYVNDFANEDSSGLETILTTWLNQDGYGLHAKWEDFKLVNYIAHRYSNSLYIINEGIESSDISRLIEMIENNELNISRIVIYTYSLPFTIINELKTNIKNLRNNKTVDIIERY

pLDDT: mean 88.14, std 12.78, range [29.47, 98.56]

Organism: NCBI:txid29391